Protein AF-A0A961IAV8-F1 (afdb_monomer_lite)

Structure (mmCIF, N/CA/C/O backbone):
data_AF-A0A961IAV8-F1
#
_entry.id   AF-A0A961IAV8-F1
#
loop_
_atom_site.group_PDB
_atom_site.id
_atom_site.type_symbol
_atom_site.label_atom_id
_atom_site.label_alt_id
_atom_site.label_comp_id
_atom_site.label_asym_id
_atom_site.label_entity_id
_atom_site.label_seq_id
_atom_site.pdbx_PDB_ins_code
_atom_site.Cartn_x
_atom_site.Cartn_y
_atom_site.Cartn_z
_atom_site.occupancy
_atom_site.B_iso_or_equiv
_atom_site.auth_seq_id
_atom_site.auth_comp_id
_atom_site.auth_asym_id
_atom_site.auth_atom_id
_atom_site.pdbx_PDB_model_num
ATOM 1 N N . MET A 1 1 ? 37.369 53.882 -74.284 1.00 45.88 1 MET A N 1
ATOM 2 C CA . MET A 1 1 ? 36.185 52.997 -74.228 1.00 45.88 1 MET A CA 1
ATOM 3 C C . MET A 1 1 ? 36.611 51.716 -73.544 1.00 45.88 1 MET A C 1
ATOM 5 O O . MET A 1 1 ? 37.559 51.143 -74.043 1.00 45.88 1 MET A O 1
ATOM 9 N N . TYR A 1 2 ? 36.019 51.365 -72.400 1.00 40.25 2 TYR A N 1
ATOM 10 C CA . TYR A 1 2 ? 35.848 50.007 -71.843 1.00 40.25 2 TYR A CA 1
ATOM 11 C C . TYR A 1 2 ? 35.537 50.134 -70.345 1.00 40.25 2 TYR A C 1
ATOM 13 O O . TYR A 1 2 ? 36.390 49.948 -69.488 1.00 40.25 2 TYR A O 1
ATOM 21 N N . TYR A 1 3 ? 34.294 50.499 -70.043 1.00 42.00 3 TYR A N 1
ATOM 22 C CA . TYR A 1 3 ? 33.661 50.192 -68.763 1.00 42.00 3 TYR A CA 1
ATOM 23 C C . TYR A 1 3 ? 32.207 49.869 -69.066 1.00 42.00 3 TYR A C 1
ATOM 25 O O . TYR A 1 3 ? 31.336 50.726 -68.993 1.00 42.00 3 TYR A O 1
ATOM 33 N N . GLU A 1 4 ? 31.955 48.626 -69.454 1.00 46.88 4 GLU A N 1
ATOM 34 C CA . GLU A 1 4 ? 30.610 48.077 -69.449 1.00 46.88 4 GLU A CA 1
ATOM 35 C C . GLU A 1 4 ? 30.673 46.578 -69.161 1.00 46.88 4 GLU A C 1
ATOM 37 O O . GLU A 1 4 ? 31.581 45.882 -69.606 1.00 46.88 4 GLU A O 1
ATOM 42 N N . ASN A 1 5 ? 29.674 46.120 -68.406 1.00 44.88 5 ASN A N 1
ATOM 43 C CA . ASN A 1 5 ? 29.337 44.731 -68.088 1.00 44.88 5 ASN A CA 1
ATOM 44 C C . ASN A 1 5 ? 30.058 44.042 -66.916 1.00 44.88 5 ASN A C 1
ATOM 46 O O . ASN A 1 5 ? 30.792 43.076 -67.078 1.00 44.88 5 ASN A O 1
ATOM 50 N N . SER A 1 6 ? 29.666 44.408 -65.688 1.00 45.28 6 SER A N 1
ATOM 51 C CA . SER A 1 6 ? 29.627 43.444 -64.565 1.00 45.28 6 SER A CA 1
ATOM 52 C C . SER A 1 6 ? 28.334 43.497 -63.730 1.00 45.28 6 SER A C 1
ATOM 54 O O . SER A 1 6 ? 28.274 43.013 -62.600 1.00 45.28 6 SER A O 1
ATOM 56 N N . LYS A 1 7 ? 27.240 44.043 -64.285 1.00 47.72 7 LYS A N 1
ATOM 57 C CA . LYS A 1 7 ? 25.926 44.115 -63.607 1.00 47.72 7 LYS A CA 1
ATOM 58 C C . LYS A 1 7 ? 25.002 42.913 -63.857 1.00 47.72 7 LYS A C 1
ATOM 60 O O . LYS A 1 7 ? 23.818 42.987 -63.545 1.00 47.72 7 LYS A O 1
ATOM 65 N N . ALA A 1 8 ? 25.523 41.787 -64.337 1.00 49.59 8 ALA A N 1
ATOM 66 C CA . ALA A 1 8 ? 24.728 40.596 -64.631 1.00 49.59 8 ALA A CA 1
ATOM 67 C C . ALA A 1 8 ? 25.277 39.342 -63.930 1.00 49.59 8 ALA A C 1
ATOM 69 O O . ALA A 1 8 ? 25.734 38.428 -64.595 1.00 49.59 8 ALA A O 1
ATOM 70 N N . ASN A 1 9 ? 25.255 39.302 -62.587 1.00 49.31 9 ASN A N 1
ATOM 71 C CA . ASN A 1 9 ? 25.092 38.022 -61.860 1.00 49.31 9 ASN A CA 1
ATOM 72 C C . ASN A 1 9 ? 24.826 38.115 -60.341 1.00 49.31 9 ASN A C 1
ATOM 74 O O . ASN A 1 9 ? 24.695 37.095 -59.673 1.00 49.31 9 ASN A O 1
ATOM 78 N N . LYS A 1 10 ? 24.696 39.312 -59.749 1.00 50.34 10 LYS A N 1
ATOM 79 C CA . LYS A 1 10 ? 24.460 39.436 -58.292 1.00 50.34 10 LYS A CA 1
ATOM 80 C C . LYS A 1 10 ? 23.065 38.985 -57.826 1.00 50.34 10 LYS A C 1
ATOM 82 O O . LYS A 1 10 ? 22.889 38.665 -56.657 1.00 50.34 10 LYS A O 1
ATOM 87 N N . LYS A 1 11 ? 22.065 38.939 -58.719 1.00 50.12 11 LYS A N 1
ATOM 88 C CA . LYS A 1 11 ? 20.703 38.477 -58.374 1.00 50.12 11 LYS A CA 1
ATOM 89 C C . LYS A 1 11 ? 20.587 36.949 -58.299 1.00 50.12 11 LYS A C 1
ATOM 91 O O . LYS A 1 11 ? 19.739 36.457 -57.561 1.00 50.12 11 LYS A O 1
ATOM 96 N N . GLY A 1 12 ? 21.431 36.214 -59.031 1.00 52.44 12 GLY A N 1
ATOM 97 C CA . GLY A 1 12 ? 21.502 34.753 -58.955 1.00 52.44 12 GLY A CA 1
ATOM 98 C C . GLY A 1 12 ? 22.144 34.290 -57.649 1.00 52.44 12 GLY A C 1
ATOM 99 O O . GLY A 1 12 ? 21.569 33.462 -56.950 1.00 52.44 12 GLY A O 1
ATOM 100 N N . SER A 1 13 ? 23.275 34.894 -57.261 1.00 57.78 13 SER A N 1
ATOM 101 C CA . SER A 1 13 ? 23.992 34.514 -56.035 1.00 57.78 13 SER A CA 1
ATOM 102 C C . SER A 1 13 ? 23.210 34.817 -54.755 1.00 57.78 13 SER A C 1
ATOM 104 O O . SER A 1 13 ? 23.223 34.006 -53.835 1.00 57.78 13 SER A O 1
ATOM 106 N N . LEU A 1 14 ? 22.471 35.933 -54.704 1.00 63.59 14 LEU A N 1
ATOM 107 C CA . LEU A 1 14 ? 21.666 36.288 -53.531 1.00 63.59 14 LEU A CA 1
ATOM 108 C C . LEU A 1 14 ? 20.499 35.312 -53.313 1.00 63.59 14 LEU A C 1
ATOM 110 O O . LEU A 1 14 ? 20.201 34.959 -52.179 1.00 63.59 14 LEU A O 1
ATOM 114 N N . ARG A 1 15 ? 19.862 34.833 -54.391 1.00 69.56 15 ARG A N 1
ATOM 115 C CA . ARG A 1 15 ? 18.773 33.845 -54.299 1.00 69.56 15 ARG A CA 1
ATOM 116 C C . ARG A 1 15 ? 19.272 32.494 -53.799 1.00 69.56 15 ARG A C 1
ATOM 118 O O . ARG A 1 15 ? 18.626 31.909 -52.941 1.00 69.56 15 ARG A O 1
ATOM 125 N N . TRP A 1 16 ? 20.429 32.038 -54.278 1.00 70.56 16 TRP A N 1
ATOM 126 C CA . TRP A 1 16 ? 21.050 30.800 -53.801 1.00 70.56 16 TRP A CA 1
ATOM 127 C C . TRP A 1 16 ? 21.534 30.902 -52.352 1.00 70.56 16 TRP A C 1
ATOM 129 O O . TRP A 1 16 ? 21.361 29.953 -51.597 1.00 70.56 16 TRP A O 1
ATOM 139 N N . LEU A 1 17 ? 22.054 32.061 -51.936 1.00 68.81 17 LEU A N 1
ATOM 140 C CA . LEU A 1 17 ? 22.417 32.321 -50.538 1.00 68.81 17 LEU A CA 1
ATOM 141 C C . LEU A 1 17 ? 21.196 32.331 -49.612 1.00 68.81 17 LEU A C 1
ATOM 143 O O . LEU A 1 17 ? 21.250 31.737 -48.541 1.00 68.81 17 LEU A O 1
ATOM 147 N N . ILE A 1 18 ? 20.083 32.946 -50.027 1.00 73.06 18 ILE A N 1
ATOM 148 C CA . ILE A 1 18 ? 18.828 32.927 -49.259 1.00 73.06 18 ILE A CA 1
ATOM 149 C C . ILE A 1 18 ? 18.259 31.505 -49.192 1.00 73.06 18 ILE A C 1
ATOM 151 O O . ILE A 1 18 ? 17.826 31.079 -48.127 1.00 73.06 18 ILE A O 1
ATOM 155 N N . LEU A 1 19 ? 18.297 30.747 -50.292 1.00 75.38 19 LEU A N 1
ATOM 156 C CA . LEU A 1 19 ? 17.832 29.358 -50.312 1.00 75.38 19 LEU A CA 1
ATOM 157 C C . LEU A 1 19 ? 18.687 28.463 -49.401 1.00 75.38 19 LEU A C 1
ATOM 159 O O . LEU A 1 19 ? 18.144 27.671 -48.642 1.00 75.38 19 LEU A O 1
ATOM 163 N N . ALA A 1 20 ? 20.012 28.625 -49.431 1.00 70.31 20 ALA A N 1
ATOM 164 C CA . ALA A 1 20 ? 20.931 27.907 -48.552 1.00 70.31 20 ALA A CA 1
ATOM 165 C C . ALA A 1 20 ? 20.738 28.296 -47.079 1.00 70.31 20 ALA A C 1
ATOM 167 O O . ALA A 1 20 ? 20.731 27.423 -46.219 1.00 70.31 20 ALA A O 1
ATOM 168 N N . ALA A 1 21 ? 20.517 29.580 -46.782 1.00 71.25 21 ALA A N 1
ATOM 169 C CA . ALA A 1 21 ? 20.214 30.043 -45.430 1.00 71.25 21 ALA A CA 1
ATOM 170 C C . ALA A 1 21 ? 18.863 29.510 -44.928 1.00 71.25 21 ALA A C 1
ATOM 172 O O . ALA A 1 21 ? 18.767 29.114 -43.774 1.00 71.25 21 ALA A O 1
ATOM 173 N N . LEU A 1 22 ? 17.841 29.436 -45.786 1.00 73.38 22 LEU A N 1
ATOM 174 C CA . LEU A 1 22 ? 16.548 28.831 -45.454 1.00 73.38 22 LEU A CA 1
ATOM 175 C C . LEU A 1 22 ? 16.644 27.314 -45.280 1.00 73.38 22 LEU A C 1
ATOM 177 O O . LEU A 1 22 ? 15.974 26.772 -44.411 1.00 73.38 22 LEU A O 1
ATOM 181 N N . LEU A 1 23 ? 17.490 26.631 -46.055 1.00 66.88 23 LEU A N 1
ATOM 182 C CA . LEU A 1 23 ? 17.749 25.201 -45.883 1.00 66.88 23 LEU A CA 1
ATOM 183 C C . LEU A 1 23 ? 18.549 24.919 -44.610 1.00 66.88 23 LEU A C 1
ATOM 185 O O . LEU A 1 23 ? 18.229 23.969 -43.913 1.00 66.88 23 LEU A O 1
ATOM 189 N N . LEU A 1 24 ? 19.533 25.751 -44.263 1.00 66.44 24 LEU A N 1
ATOM 190 C CA . LEU A 1 24 ? 20.288 25.633 -43.012 1.00 66.44 24 LEU A CA 1
ATOM 191 C C . LEU A 1 24 ? 19.447 26.018 -41.795 1.00 66.44 24 LEU A C 1
ATOM 193 O O . LEU A 1 24 ? 19.533 25.354 -40.771 1.00 66.44 24 LEU A O 1
ATOM 197 N N . ALA A 1 25 ? 18.598 27.040 -41.904 1.00 65.94 25 ALA A N 1
ATOM 198 C CA . ALA A 1 25 ? 17.630 27.375 -40.868 1.00 65.94 25 ALA A CA 1
ATOM 199 C C . ALA A 1 25 ? 16.571 26.274 -40.741 1.00 65.94 25 ALA A C 1
ATOM 201 O O . ALA A 1 25 ? 16.256 25.870 -39.634 1.00 65.94 25 ALA A O 1
ATOM 202 N N . GLY A 1 26 ? 16.075 25.727 -41.853 1.00 60.34 26 GLY A N 1
ATOM 203 C CA . GLY A 1 26 ? 15.135 24.607 -41.868 1.00 60.34 26 GLY A CA 1
ATOM 204 C C . GLY A 1 26 ? 15.739 23.324 -41.301 1.00 60.34 26 GLY A C 1
ATOM 205 O O . GLY A 1 26 ? 15.090 22.656 -40.507 1.00 60.34 26 GLY A O 1
ATOM 206 N N . ALA A 1 27 ? 16.993 23.014 -41.631 1.00 59.75 27 ALA A N 1
ATOM 207 C CA . ALA A 1 27 ? 17.740 21.889 -41.073 1.00 59.75 27 ALA A CA 1
ATOM 208 C C . ALA A 1 27 ? 18.145 22.124 -39.612 1.00 59.75 27 ALA A C 1
ATOM 210 O O . ALA A 1 27 ? 18.174 21.178 -38.840 1.00 59.75 27 ALA A O 1
ATOM 211 N N . GLY A 1 28 ? 18.413 23.368 -39.209 1.00 56.88 28 GLY A N 1
ATOM 212 C CA . GLY A 1 28 ? 18.679 23.744 -37.821 1.00 56.88 28 GLY A CA 1
ATOM 213 C C . GLY A 1 28 ? 17.421 23.685 -36.957 1.00 56.88 28 GLY A C 1
ATOM 214 O O . GLY A 1 28 ? 17.471 23.172 -35.849 1.00 56.88 28 GLY A O 1
ATOM 215 N N . VAL A 1 29 ? 16.276 24.123 -37.484 1.00 57.69 29 VAL A N 1
ATOM 216 C CA . VAL A 1 29 ? 14.955 23.986 -36.856 1.00 57.69 29 VAL A CA 1
ATOM 217 C C . VAL A 1 29 ? 14.578 22.509 -36.784 1.00 57.69 29 VAL A C 1
ATOM 219 O O . VAL A 1 29 ? 14.283 22.012 -35.705 1.00 57.69 29 VAL A O 1
ATOM 222 N N . ALA A 1 30 ? 14.667 21.767 -37.887 1.00 54.59 30 ALA A N 1
ATOM 223 C CA . ALA A 1 30 ? 14.399 20.334 -37.885 1.00 54.59 30 ALA A CA 1
ATOM 224 C C . ALA A 1 30 ? 15.375 19.569 -36.975 1.00 54.59 30 ALA A C 1
ATOM 226 O O . ALA A 1 30 ? 14.956 18.685 -36.244 1.00 54.59 30 ALA A O 1
ATOM 227 N N . GLY A 1 31 ? 16.653 19.937 -36.944 1.00 53.03 31 GLY A N 1
ATOM 228 C CA . GLY A 1 31 ? 17.646 19.370 -36.033 1.00 53.03 31 GLY A CA 1
ATOM 229 C C . GLY A 1 31 ? 17.405 19.750 -34.571 1.00 53.03 31 GLY A C 1
ATOM 230 O O . GLY A 1 31 ? 17.640 18.939 -33.690 1.00 53.03 31 GLY A O 1
ATOM 231 N N . TYR A 1 32 ? 16.877 20.936 -34.284 1.00 61.44 32 TYR A N 1
ATOM 232 C CA . TYR A 1 32 ? 16.522 21.338 -32.923 1.00 61.44 32 TYR A CA 1
ATOM 233 C C . TYR A 1 32 ? 15.262 20.615 -32.422 1.00 61.44 32 TYR A C 1
ATOM 235 O O . TYR A 1 32 ? 15.223 20.166 -31.282 1.00 61.44 32 TYR A O 1
ATOM 243 N N . PHE A 1 33 ? 14.251 20.453 -33.283 1.00 56.34 33 PHE A N 1
ATOM 244 C CA . PHE A 1 33 ? 12.984 19.810 -32.919 1.00 56.34 33 PHE A CA 1
ATOM 245 C C . PHE A 1 33 ? 13.015 18.276 -33.004 1.00 56.34 33 PHE A C 1
ATOM 247 O O . PHE A 1 33 ? 12.369 17.629 -32.186 1.00 56.34 33 PHE A O 1
ATOM 254 N N . TYR A 1 34 ? 13.748 17.704 -33.965 1.00 59.41 34 TYR A N 1
ATOM 255 C CA . TYR A 1 34 ? 13.803 16.261 -34.241 1.00 59.41 34 TYR A CA 1
ATOM 256 C C . TYR A 1 34 ? 15.192 15.646 -34.041 1.00 59.41 34 TYR A C 1
ATOM 258 O O . TYR A 1 34 ? 15.316 14.427 -34.058 1.00 59.41 34 TYR A O 1
ATOM 266 N N . GLY A 1 35 ? 16.250 16.441 -33.871 1.00 59.97 35 GLY A N 1
ATOM 267 C CA . GLY A 1 35 ? 17.603 15.923 -33.642 1.00 59.97 35 GLY A CA 1
ATOM 268 C C . GLY A 1 35 ? 17.749 15.150 -32.332 1.00 59.97 35 GLY A C 1
ATOM 269 O O . GLY A 1 35 ? 18.362 14.088 -32.379 1.00 59.97 35 GLY A O 1
ATOM 270 N N . PRO A 1 36 ? 17.162 15.588 -31.199 1.00 61.88 36 PRO A N 1
ATOM 271 C CA . PRO A 1 36 ? 17.111 14.766 -29.990 1.00 61.88 36 PRO A CA 1
ATOM 272 C C . PRO A 1 36 ? 16.362 13.449 -30.230 1.00 61.88 36 PRO A C 1
ATOM 274 O O . PRO A 1 36 ? 16.860 12.386 -29.873 1.00 61.88 36 PRO A O 1
ATOM 277 N N . ASP A 1 37 ? 15.220 13.504 -30.921 1.00 59.25 37 ASP A N 1
ATOM 278 C CA . ASP A 1 37 ? 14.397 12.325 -31.206 1.00 59.25 37 ASP A CA 1
ATOM 279 C C . ASP A 1 37 ? 15.137 11.319 -32.119 1.00 59.25 37 ASP A C 1
ATOM 281 O O . ASP A 1 37 ? 15.111 10.115 -31.871 1.00 59.25 37 ASP A O 1
ATOM 285 N N . LEU A 1 38 ? 15.863 11.804 -33.135 1.00 58.38 38 LEU A N 1
ATOM 286 C CA . LEU A 1 38 ? 16.730 10.993 -33.998 1.00 58.38 38 LEU A CA 1
ATOM 287 C C . LEU A 1 38 ? 17.963 10.470 -33.250 1.00 58.38 38 LEU A C 1
ATOM 289 O O . LEU A 1 38 ? 18.361 9.331 -33.461 1.00 58.38 38 LEU A O 1
ATOM 293 N N . TYR A 1 39 ? 18.569 11.271 -32.373 1.00 63.34 39 TYR A N 1
ATOM 294 C CA . TYR A 1 39 ? 19.702 10.836 -31.558 1.00 63.34 39 TYR A CA 1
ATOM 295 C C . TYR A 1 39 ? 19.312 9.627 -30.707 1.00 63.34 39 TYR A C 1
ATOM 297 O O . TYR A 1 39 ? 19.938 8.579 -30.832 1.00 63.34 39 TYR A O 1
ATOM 305 N N . TYR A 1 40 ? 18.222 9.731 -29.942 1.00 63.72 40 TYR A N 1
ATOM 306 C CA . TYR A 1 40 ? 17.761 8.651 -29.071 1.00 63.72 40 TYR A CA 1
ATOM 307 C C . TYR A 1 40 ? 17.256 7.419 -29.826 1.00 63.72 40 TYR A C 1
ATOM 309 O O . TYR A 1 40 ? 17.383 6.307 -29.314 1.00 63.72 40 TYR A O 1
ATOM 317 N N . ALA A 1 41 ? 16.722 7.603 -31.037 1.00 59.84 41 ALA A N 1
ATOM 318 C CA . ALA A 1 41 ? 16.313 6.517 -31.923 1.00 59.84 41 ALA A CA 1
ATOM 319 C C . ALA A 1 41 ? 17.483 5.646 -32.410 1.00 59.84 41 ALA A C 1
ATOM 321 O O . ALA A 1 41 ? 17.289 4.460 -32.665 1.00 59.84 41 ALA A O 1
ATOM 322 N N . TYR A 1 42 ? 18.678 6.226 -32.566 1.00 60.09 42 TYR A N 1
ATOM 323 C CA . TYR A 1 42 ? 19.832 5.552 -33.172 1.00 60.09 42 TYR A CA 1
ATOM 324 C C . TYR A 1 42 ? 21.005 5.325 -32.210 1.00 60.09 42 TYR A C 1
ATOM 326 O O . TYR A 1 42 ? 21.950 4.615 -32.563 1.00 60.09 42 TYR A O 1
ATOM 334 N N . SER A 1 43 ? 20.976 5.890 -31.001 1.00 61.81 43 SER A N 1
ATOM 335 C CA . SER A 1 43 ? 21.979 5.621 -29.975 1.00 61.81 43 SER A CA 1
ATOM 336 C C . SER A 1 43 ? 21.641 4.339 -29.206 1.00 61.81 43 SER A C 1
ATOM 338 O O . SER A 1 43 ? 20.672 4.283 -28.454 1.00 61.81 43 SER A O 1
ATOM 340 N N . GLY A 1 44 ? 22.459 3.295 -29.375 1.00 62.59 44 GLY A N 1
ATOM 341 C CA . GLY A 1 44 ? 22.280 1.996 -28.706 1.00 62.59 44 GLY A CA 1
ATOM 342 C C . GLY A 1 44 ? 22.446 2.013 -27.178 1.00 62.59 44 GLY A C 1
ATOM 343 O O . GLY A 1 44 ? 22.338 0.969 -26.547 1.00 62.59 44 GLY A O 1
ATOM 344 N N . ASP A 1 45 ? 22.712 3.175 -26.578 1.00 76.69 45 ASP A N 1
ATOM 345 C CA . ASP A 1 45 ? 22.862 3.380 -25.136 1.00 76.69 45 ASP A CA 1
ATOM 346 C C . ASP A 1 45 ? 21.686 4.144 -24.496 1.00 76.69 45 ASP A C 1
ATOM 348 O O . ASP A 1 45 ? 21.709 4.405 -23.291 1.00 76.69 45 ASP A O 1
ATOM 352 N N . THR A 1 46 ? 20.632 4.477 -25.255 1.00 78.94 46 THR A N 1
ATOM 353 C CA . THR A 1 46 ? 19.473 5.216 -24.725 1.00 78.94 46 THR A CA 1
ATOM 354 C C . THR A 1 46 ? 18.770 4.464 -23.598 1.00 78.94 46 THR A C 1
ATOM 356 O O . THR A 1 46 ? 18.444 5.066 -22.577 1.00 78.94 46 THR A O 1
ATOM 359 N N . LEU A 1 47 ? 18.539 3.157 -23.756 1.00 80.94 47 LEU A N 1
ATOM 360 C CA . LEU A 1 47 ? 17.828 2.352 -22.760 1.00 80.94 47 LEU A CA 1
ATOM 361 C C . LEU A 1 47 ? 18.599 2.267 -21.422 1.00 80.94 47 LEU A C 1
ATOM 363 O O . LEU A 1 47 ? 18.015 2.640 -20.403 1.00 80.94 47 LEU A O 1
ATOM 367 N N . PRO A 1 48 ? 19.905 1.922 -21.396 1.00 83.69 48 PRO A N 1
ATOM 368 C CA . PRO A 1 48 ? 20.720 2.008 -20.179 1.00 83.69 48 PRO A CA 1
ATOM 369 C C . PRO A 1 48 ? 20.721 3.394 -19.519 1.00 83.69 48 PRO A C 1
ATOM 371 O O . PRO A 1 48 ? 20.640 3.505 -18.298 1.00 83.69 48 PRO A O 1
ATOM 374 N N . ARG A 1 49 ? 20.760 4.479 -20.307 1.00 82.50 49 ARG A N 1
ATOM 375 C CA . ARG A 1 49 ? 20.679 5.846 -19.760 1.00 82.50 49 ARG A CA 1
ATOM 376 C C . ARG A 1 49 ? 19.329 6.132 -19.106 1.00 82.50 49 ARG A C 1
ATOM 378 O O . ARG A 1 49 ? 19.286 6.809 -18.084 1.00 82.50 49 ARG A O 1
ATOM 385 N N . MET A 1 50 ? 18.236 5.635 -19.683 1.00 85.62 50 MET A N 1
ATOM 386 C CA . MET A 1 50 ? 16.900 5.785 -19.100 1.00 85.62 50 MET A CA 1
ATOM 387 C C . MET A 1 50 ? 16.752 4.978 -17.811 1.00 85.62 50 MET A C 1
ATOM 389 O O . MET A 1 50 ? 16.140 5.479 -16.873 1.00 85.62 50 MET A O 1
ATOM 393 N N . GLN A 1 51 ? 17.343 3.781 -17.739 1.00 84.94 51 GLN A N 1
ATOM 394 C CA . GLN A 1 51 ? 17.414 2.997 -16.500 1.00 84.94 51 GLN A CA 1
ATOM 395 C C . GLN A 1 51 ? 18.153 3.779 -15.410 1.00 84.94 51 GLN A C 1
ATOM 397 O O . GLN A 1 51 ? 17.599 3.998 -14.337 1.00 84.94 51 GLN A O 1
ATOM 402 N N . HIS A 1 52 ? 19.334 4.313 -15.726 1.00 83.38 52 HIS A N 1
ATOM 403 C CA . HIS A 1 52 ? 20.113 5.105 -14.778 1.00 83.38 52 HIS A CA 1
ATOM 404 C C . HIS A 1 52 ? 19.371 6.366 -14.303 1.00 83.38 52 HIS A C 1
ATOM 406 O O . HIS A 1 52 ? 19.255 6.608 -13.104 1.00 83.38 52 HIS A O 1
ATOM 412 N N . ARG A 1 53 ? 18.771 7.136 -15.224 1.00 84.62 53 ARG A N 1
ATOM 413 C CA . ARG A 1 53 ? 17.983 8.334 -14.870 1.00 84.62 53 ARG A CA 1
ATOM 414 C C . ARG A 1 53 ? 16.745 7.974 -14.036 1.00 84.62 53 ARG A C 1
ATOM 416 O O . ARG A 1 53 ? 16.351 8.748 -13.168 1.00 84.62 53 ARG A O 1
ATOM 423 N N . ALA A 1 54 ? 16.136 6.808 -14.270 1.00 84.00 54 ALA A N 1
ATOM 424 C CA . ALA A 1 54 ? 15.018 6.318 -13.465 1.00 84.00 54 ALA A CA 1
ATOM 425 C C . ALA A 1 54 ? 15.447 5.939 -12.039 1.00 84.00 54 ALA A C 1
ATOM 427 O O . ALA A 1 54 ? 14.684 6.176 -11.105 1.00 84.00 54 ALA A O 1
ATOM 428 N N . GLU A 1 55 ? 16.642 5.381 -11.849 1.00 80.81 55 GLU A N 1
ATOM 429 C CA . GLU A 1 55 ? 17.202 5.100 -10.521 1.00 80.81 55 GLU A CA 1
ATOM 430 C C . GLU A 1 55 ? 17.511 6.397 -9.759 1.00 80.81 55 GLU A C 1
ATOM 432 O O . GLU A 1 55 ? 17.102 6.548 -8.608 1.00 80.81 55 GLU A O 1
ATOM 437 N N . GLU A 1 56 ? 18.144 7.373 -10.419 1.00 83.81 56 GLU A N 1
ATOM 438 C CA . GLU A 1 56 ? 18.425 8.693 -9.835 1.00 83.81 56 GLU A CA 1
ATOM 439 C C . GLU A 1 56 ? 17.144 9.435 -9.434 1.00 83.81 56 GLU A C 1
ATOM 441 O O . GLU A 1 56 ? 17.091 10.075 -8.380 1.00 83.81 56 GLU A O 1
ATOM 446 N N . PHE A 1 57 ? 16.089 9.325 -10.250 1.00 85.88 57 PHE A N 1
ATOM 447 C CA . PHE A 1 57 ? 14.796 9.946 -9.976 1.00 85.88 57 PHE A CA 1
ATOM 448 C C . PHE A 1 57 ? 14.235 9.531 -8.612 1.00 85.88 57 PHE A C 1
ATOM 450 O O . PHE A 1 57 ? 13.705 10.365 -7.874 1.00 85.88 57 PHE A O 1
ATOM 457 N N . ALA A 1 58 ? 14.376 8.257 -8.245 1.00 78.88 58 ALA A N 1
ATOM 458 C CA . ALA A 1 58 ? 13.817 7.743 -7.004 1.00 78.88 58 ALA A CA 1
ATOM 459 C C . ALA A 1 58 ? 14.402 8.434 -5.761 1.00 78.88 58 ALA A C 1
ATOM 461 O O . ALA A 1 58 ? 13.667 8.720 -4.817 1.00 78.88 58 ALA A O 1
ATOM 462 N N . GLY A 1 59 ? 15.692 8.788 -5.795 1.00 80.44 59 GLY A N 1
ATOM 463 C CA . GLY A 1 59 ? 16.374 9.510 -4.715 1.00 80.44 59 GLY A CA 1
ATOM 464 C C . GLY A 1 59 ? 15.945 10.974 -4.551 1.00 80.44 59 GLY A C 1
ATOM 465 O O . GLY A 1 59 ? 16.323 11.611 -3.566 1.00 80.44 59 GLY A O 1
ATOM 466 N N . ARG A 1 60 ? 15.163 11.514 -5.495 1.00 85.75 60 ARG A N 1
ATOM 467 C CA . ARG A 1 60 ? 14.678 12.906 -5.503 1.00 85.75 60 ARG A CA 1
ATOM 468 C C . ARG A 1 60 ? 13.243 13.036 -4.980 1.00 85.75 60 ARG A C 1
ATOM 470 O O . ARG A 1 60 ? 12.846 14.116 -4.532 1.00 85.75 60 ARG A O 1
ATOM 477 N N . ILE A 1 61 ? 12.472 11.942 -4.974 1.00 82.75 61 ILE A N 1
ATOM 478 C CA . ILE A 1 61 ? 11.093 11.915 -4.462 1.00 82.75 61 ILE A CA 1
ATOM 479 C C . ILE A 1 61 ? 11.082 12.322 -2.982 1.00 82.75 61 ILE A C 1
ATOM 481 O O . ILE A 1 61 ? 11.766 11.735 -2.147 1.00 82.75 61 ILE A O 1
ATOM 485 N N . GLY A 1 62 ? 10.296 13.349 -2.651 1.00 76.62 62 GLY A N 1
ATOM 486 C CA . GLY A 1 62 ? 10.193 13.894 -1.292 1.00 76.62 62 GLY A CA 1
ATOM 487 C C . GLY A 1 62 ? 11.315 14.859 -0.888 1.00 76.62 62 GLY A C 1
ATOM 488 O O . GLY A 1 62 ? 11.217 15.458 0.181 1.00 76.62 62 GLY A O 1
ATOM 489 N N . ARG A 1 63 ? 12.348 15.043 -1.726 1.00 83.25 63 ARG A N 1
ATOM 490 C CA . ARG A 1 63 ? 13.422 16.036 -1.529 1.00 83.25 63 ARG A CA 1
ATOM 491 C C . ARG A 1 63 ? 13.242 17.268 -2.418 1.00 83.25 63 ARG A C 1
ATOM 493 O O . ARG A 1 63 ? 13.575 18.373 -2.000 1.00 83.25 63 ARG A O 1
ATOM 500 N N . GLU A 1 64 ? 12.695 17.081 -3.615 1.00 85.56 64 GLU A N 1
ATOM 501 C CA . GLU A 1 64 ? 12.472 18.147 -4.596 1.00 85.56 64 GLU A CA 1
ATOM 502 C C . GLU A 1 64 ? 11.000 18.548 -4.730 1.00 85.56 64 GLU A C 1
ATOM 504 O O . GLU A 1 64 ? 10.091 17.871 -4.236 1.00 85.56 64 GLU A O 1
ATOM 509 N N . ALA A 1 65 ? 10.756 19.678 -5.402 1.00 84.75 65 ALA A N 1
ATOM 510 C CA . ALA A 1 65 ? 9.408 20.179 -5.602 1.00 84.75 65 ALA A CA 1
ATOM 511 C C . ALA A 1 65 ? 8.618 19.249 -6.549 1.00 84.75 65 ALA A C 1
ATOM 513 O O . ALA A 1 65 ? 9.095 18.935 -7.642 1.00 84.75 65 ALA A O 1
ATOM 514 N N . PRO A 1 66 ? 7.374 18.853 -6.202 1.00 85.31 66 PRO A N 1
ATOM 515 C CA . PRO A 1 66 ? 6.593 17.906 -7.002 1.00 85.31 66 PRO A CA 1
ATOM 516 C C . PRO A 1 66 ? 6.441 18.283 -8.481 1.00 85.31 66 PRO A C 1
ATOM 518 O O . PRO A 1 66 ? 6.420 17.410 -9.341 1.00 85.31 66 PRO A O 1
ATOM 521 N N . HIS A 1 67 ? 6.344 19.576 -8.797 1.00 84.88 67 HIS A N 1
ATOM 522 C CA . HIS A 1 67 ? 6.169 20.032 -10.175 1.00 84.88 67 HIS A CA 1
ATOM 523 C C . HIS A 1 67 ? 7.426 19.837 -11.040 1.00 84.88 67 HIS A C 1
ATOM 525 O O . HIS A 1 67 ? 7.288 19.539 -12.222 1.00 84.88 67 HIS A O 1
ATOM 531 N N . GLU A 1 68 ? 8.630 19.955 -10.473 1.00 86.12 68 GLU A N 1
ATOM 532 C CA . GLU A 1 68 ? 9.897 19.729 -11.190 1.00 86.12 68 GLU A CA 1
ATOM 533 C C . GLU A 1 68 ? 10.051 18.245 -11.537 1.00 86.12 68 GLU A C 1
ATOM 535 O O . GLU A 1 68 ? 10.329 17.887 -12.681 1.00 86.12 68 GLU A O 1
ATOM 540 N N . LEU A 1 69 ? 9.737 17.377 -10.574 1.00 88.38 69 LEU A N 1
ATOM 541 C CA . LEU A 1 69 ? 9.742 15.926 -10.753 1.00 88.38 69 LEU A CA 1
ATOM 542 C C . LEU A 1 69 ? 8.752 15.467 -11.836 1.00 88.38 69 LEU A C 1
ATOM 544 O O . LEU A 1 69 ? 9.056 14.576 -12.627 1.00 88.38 69 LEU A O 1
ATOM 548 N N . LEU A 1 70 ? 7.570 16.084 -11.913 1.00 88.94 70 LEU A N 1
ATOM 549 C CA . LEU A 1 70 ? 6.589 15.761 -12.953 1.00 88.94 70 LEU A CA 1
ATOM 550 C C . LEU A 1 70 ? 7.062 16.165 -14.359 1.00 88.94 70 LEU A C 1
ATOM 552 O O . LEU A 1 70 ? 6.784 15.435 -15.309 1.00 88.94 70 LEU A O 1
ATOM 556 N N . LEU A 1 71 ? 7.795 17.276 -14.501 1.00 86.75 71 LEU A N 1
ATOM 557 C CA . LEU A 1 71 ? 8.370 17.685 -15.790 1.00 86.75 71 LEU A CA 1
ATOM 558 C C . LEU A 1 71 ? 9.424 16.684 -16.279 1.00 86.75 71 LEU A C 1
ATOM 560 O O . LEU A 1 71 ? 9.420 16.315 -17.454 1.00 86.75 71 LEU A O 1
ATOM 564 N N . ASP A 1 72 ? 10.274 16.191 -15.378 1.00 87.19 72 ASP A N 1
ATOM 565 C CA . ASP A 1 72 ? 11.261 15.160 -15.714 1.00 87.19 72 ASP A CA 1
ATOM 566 C C . ASP A 1 72 ? 10.607 13.844 -16.145 1.00 87.19 72 ASP A C 1
ATOM 568 O O . ASP A 1 72 ? 11.049 13.216 -17.111 1.00 87.19 72 ASP A O 1
ATOM 572 N N . ILE A 1 73 ? 9.522 13.440 -15.474 1.00 90.19 73 ILE A N 1
ATOM 573 C CA . ILE A 1 73 ? 8.737 12.264 -15.872 1.00 90.19 73 ILE A CA 1
ATOM 574 C C . ILE A 1 73 ? 8.198 12.435 -17.296 1.00 90.19 73 ILE A C 1
ATOM 576 O O . ILE A 1 73 ? 8.269 11.498 -18.094 1.00 90.19 73 ILE A O 1
ATOM 580 N N . GLU A 1 74 ? 7.659 13.610 -17.634 1.00 89.62 74 GLU A N 1
ATOM 581 C CA . GLU A 1 74 ? 7.143 13.889 -18.978 1.00 89.62 74 GLU A CA 1
ATOM 582 C C . GLU A 1 74 ? 8.248 13.831 -20.044 1.00 89.62 74 GLU A C 1
ATOM 584 O O . GLU A 1 74 ? 8.039 13.250 -21.115 1.00 89.62 74 GLU A O 1
ATOM 589 N N . GLU A 1 75 ? 9.436 14.365 -19.747 1.00 86.94 75 GLU A N 1
ATOM 590 C CA . GLU A 1 75 ? 10.595 14.304 -20.642 1.00 86.94 75 GLU A CA 1
ATOM 591 C C . GLU A 1 75 ? 11.048 12.856 -20.880 1.00 86.94 75 GLU A C 1
ATOM 593 O O . GLU A 1 75 ? 11.173 12.421 -22.027 1.00 86.94 75 GLU A O 1
ATOM 598 N N . MET A 1 76 ? 11.227 12.074 -19.812 1.00 89.56 76 MET A N 1
ATOM 599 C CA . MET A 1 76 ? 11.620 10.666 -19.914 1.00 89.56 76 MET A CA 1
ATOM 600 C C . MET A 1 76 ? 10.576 9.836 -20.667 1.00 89.56 76 MET A C 1
ATOM 602 O O . MET A 1 76 ? 10.930 9.006 -21.508 1.00 89.56 76 MET A O 1
ATOM 606 N N . ARG A 1 77 ? 9.282 10.088 -20.426 1.00 90.69 77 ARG A N 1
ATOM 607 C CA . ARG A 1 77 ? 8.182 9.401 -21.117 1.00 90.69 77 ARG A CA 1
ATOM 608 C C . ARG A 1 77 ? 8.240 9.660 -22.623 1.00 90.69 77 ARG A C 1
ATOM 610 O O . ARG A 1 77 ? 8.087 8.718 -23.397 1.00 90.69 77 ARG A O 1
ATOM 617 N N . ARG A 1 78 ? 8.559 10.891 -23.045 1.00 88.31 78 ARG A N 1
ATOM 618 C CA . ARG A 1 78 ? 8.755 11.226 -24.464 1.00 88.31 78 ARG A CA 1
ATOM 619 C C . ARG A 1 78 ? 9.885 10.411 -25.096 1.00 88.31 78 ARG A C 1
ATOM 621 O O . ARG A 1 78 ? 9.710 9.923 -26.211 1.00 88.31 78 ARG A O 1
ATOM 628 N N . VAL A 1 79 ? 11.017 10.245 -24.409 1.00 85.56 79 VAL A N 1
ATOM 629 C CA . VAL A 1 79 ? 12.142 9.455 -24.943 1.00 85.56 79 VAL A CA 1
ATOM 630 C C . VAL A 1 79 ? 11.785 7.971 -25.040 1.00 85.56 79 VAL A C 1
ATOM 632 O O . VAL A 1 79 ? 12.041 7.345 -26.068 1.00 85.56 79 VAL A O 1
ATOM 635 N N . LEU A 1 80 ? 11.124 7.410 -24.024 1.00 87.19 80 LEU A N 1
ATOM 636 C CA . LEU A 1 80 ? 10.666 6.018 -24.062 1.00 87.19 80 LEU A CA 1
ATOM 637 C C . LEU A 1 80 ? 9.606 5.774 -25.146 1.00 87.19 80 LEU A C 1
ATOM 639 O O . LEU A 1 80 ? 9.605 4.717 -25.766 1.00 87.19 80 LEU A O 1
ATOM 643 N N . ASP A 1 81 ? 8.722 6.738 -25.412 1.00 87.88 81 ASP A N 1
ATOM 644 C CA . ASP A 1 81 ? 7.754 6.652 -26.513 1.00 87.88 81 ASP A CA 1
ATOM 645 C C . ASP A 1 81 ? 8.435 6.626 -27.891 1.00 87.88 81 ASP A C 1
ATOM 647 O O . ASP A 1 81 ? 7.891 6.056 -28.837 1.00 87.88 81 ASP A O 1
ATOM 651 N N . ILE A 1 82 ? 9.608 7.250 -28.031 1.00 84.69 82 ILE A N 1
ATOM 652 C CA . ILE A 1 82 ? 10.414 7.181 -29.256 1.00 84.69 82 ILE A CA 1
ATOM 653 C C . ILE A 1 82 ? 11.055 5.799 -29.378 1.00 84.69 82 ILE A C 1
ATOM 655 O O . ILE A 1 82 ? 10.989 5.206 -30.453 1.00 84.69 82 ILE A O 1
ATOM 659 N N . LEU A 1 83 ? 11.616 5.263 -28.289 1.00 83.69 83 LEU A N 1
ATOM 660 C CA . LEU A 1 83 ? 12.175 3.909 -28.278 1.00 83.69 83 LEU A CA 1
ATOM 661 C C . LEU A 1 83 ? 11.123 2.858 -28.640 1.00 83.69 83 LEU A C 1
ATOM 663 O O . LEU A 1 83 ? 11.345 2.092 -29.569 1.00 83.69 83 LEU A O 1
ATOM 667 N N . GLU A 1 84 ? 9.951 2.891 -28.003 1.00 85.12 84 GLU A N 1
ATOM 668 C CA . GLU A 1 84 ? 8.858 1.947 -28.276 1.00 85.12 84 GLU A CA 1
ATOM 669 C C . GLU A 1 84 ? 8.369 2.009 -29.734 1.00 85.12 84 GLU A C 1
ATOM 671 O O . GLU A 1 84 ? 7.939 1.004 -30.292 1.00 85.12 84 GLU A O 1
ATOM 676 N N . LYS A 1 85 ? 8.421 3.183 -30.378 1.00 85.25 85 LYS A N 1
ATOM 677 C CA . LYS A 1 85 ? 8.056 3.319 -31.799 1.00 85.25 85 LYS A CA 1
ATOM 678 C C . LYS A 1 85 ? 9.093 2.712 -32.739 1.00 85.25 85 LYS A C 1
ATOM 680 O O . LYS A 1 85 ? 8.716 2.270 -33.822 1.00 85.25 85 LYS A O 1
ATOM 685 N N . ASN A 1 86 ? 10.369 2.755 -32.364 1.00 79.12 86 ASN A N 1
ATOM 686 C CA . ASN A 1 86 ? 11.474 2.315 -33.214 1.00 79.12 86 ASN A CA 1
ATOM 687 C C . ASN A 1 86 ? 11.800 0.832 -33.025 1.00 79.12 86 ASN A C 1
ATOM 689 O O . ASN A 1 86 ? 12.096 0.160 -34.010 1.00 79.12 86 ASN A O 1
ATOM 693 N N . ASP A 1 87 ? 11.714 0.335 -31.793 1.00 77.06 87 ASP A N 1
ATOM 694 C CA . ASP A 1 87 ? 11.885 -1.076 -31.458 1.00 77.06 87 ASP A CA 1
ATOM 695 C C . ASP A 1 87 ? 10.745 -1.542 -30.532 1.00 77.06 87 ASP A C 1
ATOM 697 O O . ASP A 1 87 ? 10.857 -1.489 -29.302 1.00 77.06 87 ASP A O 1
ATOM 701 N N . PRO A 1 88 ? 9.586 -1.903 -31.114 1.00 75.56 88 PRO A N 1
ATOM 702 C CA . PRO A 1 88 ? 8.410 -2.276 -30.345 1.00 75.56 88 PRO A CA 1
ATOM 703 C C . PRO A 1 88 ? 8.596 -3.634 -29.664 1.00 75.56 88 PRO A C 1
ATOM 705 O O . PRO A 1 88 ? 9.239 -4.533 -30.198 1.00 75.56 88 PRO A O 1
ATOM 708 N N . ALA A 1 89 ? 7.911 -3.817 -28.533 1.00 78.44 89 ALA A N 1
ATOM 709 C CA . ALA A 1 89 ? 7.879 -5.071 -27.773 1.00 78.44 89 ALA A CA 1
ATOM 710 C C . ALA A 1 89 ? 9.175 -5.433 -27.023 1.00 78.44 89 ALA A C 1
ATOM 712 O O . ALA A 1 89 ? 9.477 -6.610 -26.842 1.00 78.44 89 ALA A O 1
ATOM 713 N N . GLN A 1 90 ? 9.887 -4.438 -26.494 1.00 88.56 90 GLN A N 1
ATOM 714 C CA . GLN A 1 90 ? 10.904 -4.667 -25.467 1.00 88.56 90 GLN A CA 1
ATOM 715 C C . GLN A 1 90 ? 10.277 -4.648 -24.062 1.00 88.56 90 GLN A C 1
ATOM 717 O O . GLN A 1 90 ? 9.608 -3.681 -23.681 1.00 88.56 90 GLN A O 1
ATOM 722 N N . ALA A 1 91 ? 10.512 -5.702 -23.271 1.00 90.69 91 ALA A N 1
ATOM 723 C CA . ALA A 1 91 ? 9.997 -5.801 -21.903 1.00 90.69 91 ALA A CA 1
ATOM 724 C C . ALA A 1 91 ? 10.501 -4.641 -21.026 1.00 90.69 91 ALA A C 1
ATOM 726 O O . ALA A 1 91 ? 9.703 -4.005 -20.336 1.00 90.69 91 ALA A O 1
ATOM 727 N N . ASP A 1 92 ? 11.787 -4.297 -21.146 1.00 90.50 92 ASP A N 1
ATOM 728 C CA . ASP A 1 92 ? 12.421 -3.200 -20.407 1.00 90.50 92 ASP A CA 1
ATOM 729 C C . ASP A 1 92 ? 11.796 -1.836 -20.712 1.00 90.50 92 ASP A C 1
ATOM 731 O O . ASP A 1 92 ? 11.597 -1.027 -19.806 1.00 90.50 92 ASP A O 1
ATOM 735 N N . VAL A 1 93 ? 11.426 -1.574 -21.970 1.00 92.25 93 VAL A N 1
ATOM 736 C CA . VAL A 1 93 ? 10.767 -0.314 -22.348 1.00 92.25 93 VAL A CA 1
ATOM 737 C C . VAL A 1 93 ? 9.382 -0.226 -21.707 1.00 92.25 93 VAL A C 1
ATOM 739 O O . VAL A 1 93 ? 9.044 0.804 -21.121 1.00 92.25 93 VAL A O 1
ATOM 742 N N . GLN A 1 94 ? 8.593 -1.308 -21.734 1.00 94.50 94 GLN A N 1
ATOM 743 C CA . GLN A 1 94 ? 7.288 -1.338 -21.057 1.00 94.50 94 GLN A CA 1
ATOM 744 C C . GLN A 1 94 ? 7.424 -1.218 -19.535 1.00 94.50 94 GLN A C 1
ATOM 746 O O . GLN A 1 94 ? 6.633 -0.508 -18.906 1.00 94.50 94 GLN A O 1
ATOM 751 N N . TYR A 1 95 ? 8.433 -1.865 -18.951 1.00 95.31 95 TYR A N 1
ATOM 752 C CA . TYR A 1 95 ? 8.741 -1.759 -17.531 1.00 95.31 95 TYR A CA 1
ATOM 753 C C . TYR A 1 95 ? 9.095 -0.319 -17.150 1.00 95.31 95 TYR A C 1
ATOM 755 O O . TYR A 1 95 ? 8.458 0.242 -16.263 1.00 95.31 95 TYR A O 1
ATOM 763 N N . LEU A 1 96 ? 10.020 0.331 -17.859 1.00 93.75 96 LEU A N 1
ATOM 764 C CA . LEU A 1 96 ? 10.395 1.721 -17.587 1.00 93.75 96 LEU A CA 1
ATOM 765 C C . LEU A 1 96 ? 9.223 2.685 -17.778 1.00 93.75 96 LEU A C 1
ATOM 767 O O . LEU A 1 96 ? 9.018 3.574 -16.954 1.00 93.75 96 LEU A O 1
ATOM 771 N N . GLN A 1 97 ? 8.404 2.492 -18.817 1.00 94.62 97 GLN A N 1
ATOM 772 C CA . GLN A 1 97 ? 7.199 3.299 -19.012 1.00 94.62 97 GLN A CA 1
ATOM 773 C C . GLN A 1 97 ? 6.234 3.165 -17.832 1.00 94.62 97 GLN A C 1
ATOM 775 O O . GLN A 1 97 ? 5.703 4.171 -17.365 1.00 94.62 97 GLN A O 1
ATOM 780 N N . GLY A 1 98 ? 6.011 1.950 -17.323 1.00 96.38 98 GLY A N 1
ATOM 781 C CA . GLY A 1 98 ? 5.190 1.771 -16.129 1.00 96.38 98 GLY A CA 1
ATOM 782 C C . GLY A 1 98 ? 5.870 2.304 -14.863 1.00 96.38 98 GLY A C 1
ATOM 783 O O . GLY A 1 98 ? 5.194 2.897 -14.032 1.00 96.38 98 GLY A O 1
ATOM 784 N N . LEU A 1 99 ? 7.194 2.201 -14.733 1.00 95.19 99 LEU A N 1
ATOM 785 C CA . LEU A 1 99 ? 7.931 2.765 -13.602 1.00 95.19 99 LEU A CA 1
ATOM 786 C C . LEU A 1 99 ? 7.769 4.292 -13.530 1.00 95.19 99 LEU A C 1
ATOM 788 O O . LEU A 1 99 ? 7.529 4.829 -12.454 1.00 95.19 99 LEU A O 1
ATOM 792 N N . LEU A 1 100 ? 7.777 4.987 -14.671 1.00 95.00 100 LEU A N 1
ATOM 793 C CA . LEU A 1 100 ? 7.466 6.420 -14.731 1.00 95.00 100 LEU A CA 1
ATOM 794 C C . LEU A 1 100 ? 6.029 6.743 -14.294 1.00 95.00 100 LEU A C 1
ATOM 796 O O . LEU A 1 100 ? 5.790 7.776 -13.671 1.00 95.00 100 LEU A O 1
ATOM 800 N N . VAL A 1 101 ? 5.057 5.879 -14.608 1.00 96.00 101 VAL A N 1
ATOM 801 C CA . VAL A 1 1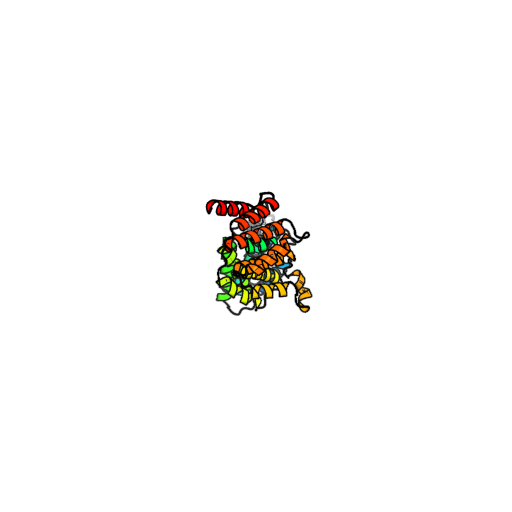01 ? 3.678 6.028 -14.104 1.00 96.00 101 VAL A CA 1
ATOM 802 C C . VAL A 1 101 ? 3.643 5.839 -12.589 1.00 96.00 101 VAL A C 1
ATOM 804 O O . VAL A 1 101 ? 2.988 6.610 -11.892 1.00 96.00 101 VAL A O 1
ATOM 807 N N . PHE A 1 102 ? 4.378 4.858 -12.063 1.00 96.06 102 PHE A N 1
ATOM 808 C CA . PHE A 1 102 ? 4.502 4.661 -10.623 1.00 96.06 102 PHE A CA 1
ATOM 809 C C . PHE A 1 102 ? 5.159 5.859 -9.930 1.00 96.06 102 PHE A C 1
ATOM 811 O O . PHE A 1 102 ? 4.670 6.304 -8.897 1.00 96.06 102 PHE A O 1
ATOM 818 N N . TYR A 1 103 ? 6.211 6.435 -10.504 1.00 93.88 103 TYR A N 1
ATOM 819 C CA . TYR A 1 103 ? 6.828 7.652 -9.981 1.00 93.88 103 TYR A CA 1
ATOM 820 C C . TYR A 1 103 ? 5.876 8.839 -9.975 1.00 93.88 103 TYR A C 1
ATOM 822 O O . TYR A 1 103 ? 5.810 9.563 -8.984 1.00 93.88 103 TYR A O 1
ATOM 830 N N . GLU A 1 104 ? 5.074 9.002 -11.026 1.00 93.44 104 GLU A N 1
ATOM 831 C CA . GLU A 1 104 ? 4.018 10.011 -11.033 1.00 93.44 104 GLU A CA 1
ATOM 832 C C . GLU A 1 104 ? 3.017 9.773 -9.890 1.00 93.44 104 GLU A C 1
ATOM 834 O O . GLU A 1 104 ? 2.634 10.721 -9.200 1.00 93.44 104 GLU A O 1
ATOM 839 N N . MET A 1 105 ? 2.637 8.517 -9.632 1.00 92.94 105 MET A N 1
ATOM 840 C CA . MET A 1 105 ? 1.815 8.169 -8.470 1.00 92.94 105 MET A CA 1
ATOM 841 C C . MET A 1 105 ? 2.526 8.499 -7.152 1.00 92.94 105 MET A C 1
ATOM 843 O O . MET A 1 105 ? 1.911 9.119 -6.297 1.00 92.94 105 MET A O 1
ATOM 847 N N . ALA A 1 106 ? 3.803 8.157 -6.982 1.00 91.38 106 ALA A N 1
ATOM 848 C CA . ALA A 1 106 ? 4.568 8.408 -5.756 1.00 91.38 106 ALA A CA 1
ATOM 849 C C . ALA A 1 106 ? 4.802 9.893 -5.455 1.00 91.38 106 ALA A C 1
ATOM 851 O O . ALA A 1 106 ? 4.858 10.278 -4.290 1.00 91.38 106 ALA A O 1
ATOM 852 N N . VAL A 1 107 ? 4.878 10.738 -6.483 1.00 90.69 107 VAL A N 1
ATOM 853 C CA . VAL A 1 107 ? 4.937 12.198 -6.317 1.00 90.69 107 VAL A CA 1
ATOM 854 C C . VAL A 1 107 ? 3.582 12.764 -5.883 1.00 90.69 107 VAL A C 1
ATOM 856 O O . VAL A 1 107 ? 3.520 13.703 -5.088 1.00 90.69 107 VAL A O 1
ATOM 859 N N . ARG A 1 108 ? 2.481 12.210 -6.402 1.00 89.81 108 ARG A N 1
ATOM 860 C CA . ARG A 1 108 ? 1.125 12.732 -6.169 1.00 89.81 108 ARG A CA 1
ATOM 861 C C . ARG A 1 108 ? 0.463 12.161 -4.924 1.00 89.81 108 ARG A C 1
ATOM 863 O O . ARG A 1 108 ? -0.353 12.845 -4.318 1.00 89.81 108 ARG A O 1
ATOM 870 N N . ILE A 1 109 ? 0.756 10.917 -4.571 1.00 89.62 109 ILE A N 1
ATOM 871 C CA . ILE A 1 109 ? 0.044 10.144 -3.558 1.00 89.62 109 ILE A CA 1
ATOM 872 C C . ILE A 1 109 ? 0.965 9.953 -2.347 1.00 89.62 109 ILE A C 1
ATOM 874 O O . ILE A 1 109 ? 2.051 9.387 -2.481 1.00 89.62 109 ILE A O 1
ATOM 878 N N . PRO A 1 110 ? 0.553 10.386 -1.144 1.00 85.69 110 PRO A N 1
ATOM 879 C CA . PRO A 1 110 ? 1.391 10.287 0.039 1.00 85.69 110 PRO A CA 1
ATOM 880 C C . PRO A 1 110 ? 1.420 8.845 0.564 1.00 85.69 110 PRO A C 1
ATOM 882 O O . PRO A 1 110 ? 0.504 8.405 1.256 1.00 85.69 110 PRO A O 1
ATOM 885 N N . PHE A 1 111 ? 2.508 8.120 0.309 1.00 88.06 111 PHE A N 1
ATOM 886 C CA . PHE A 1 111 ? 2.772 6.799 0.898 1.00 88.06 111 PHE A CA 1
ATOM 887 C C . PHE A 1 111 ? 3.361 6.919 2.318 1.00 88.06 111 PHE A C 1
ATOM 889 O O . PHE A 1 111 ? 4.508 6.563 2.588 1.00 88.06 111 PHE A O 1
ATOM 896 N N . THR A 1 112 ? 2.570 7.493 3.228 1.00 89.06 112 THR A N 1
ATOM 897 C CA . THR A 1 112 ? 2.951 7.787 4.622 1.00 89.06 112 THR A CA 1
ATOM 898 C C . THR A 1 112 ? 2.312 6.816 5.617 1.00 89.06 112 THR A C 1
ATOM 900 O O . THR A 1 112 ? 1.364 6.103 5.281 1.00 89.06 112 THR A O 1
ATOM 903 N N . ASP A 1 113 ? 2.779 6.839 6.865 1.00 90.06 113 ASP A N 1
ATOM 904 C CA . ASP A 1 113 ? 2.191 6.133 8.012 1.00 90.06 113 ASP A CA 1
ATOM 905 C C . ASP A 1 113 ? 0.710 6.468 8.191 1.00 90.06 113 ASP A C 1
ATOM 907 O O . ASP A 1 113 ? -0.124 5.591 8.410 1.00 90.06 113 ASP A O 1
ATOM 911 N N . HIS A 1 114 ? 0.362 7.750 8.049 1.00 89.06 114 HIS A N 1
ATOM 912 C CA . HIS A 1 114 ? -1.019 8.203 8.160 1.00 89.06 114 HIS A CA 1
ATOM 913 C C . HIS A 1 114 ? -1.898 7.598 7.061 1.00 89.06 114 HIS A C 1
ATOM 915 O O . HIS A 1 114 ? -2.993 7.109 7.338 1.00 89.06 114 HIS A O 1
ATOM 921 N N . ALA A 1 115 ? -1.402 7.585 5.824 1.00 91.44 115 ALA A N 1
ATOM 922 C CA . ALA A 1 115 ? -2.104 6.991 4.696 1.00 91.44 115 ALA A CA 1
ATOM 923 C C . ALA A 1 115 ? -2.249 5.466 4.846 1.00 91.44 115 ALA A C 1
ATOM 925 O O . ALA A 1 1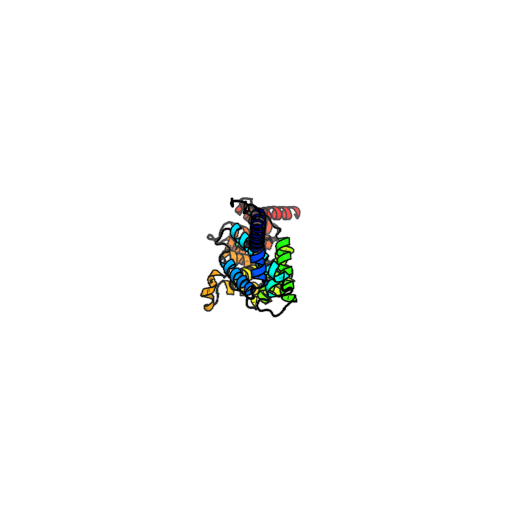15 ? -3.316 4.918 4.573 1.00 91.44 115 ALA A O 1
ATOM 926 N N . LEU A 1 116 ? -1.214 4.785 5.353 1.00 93.38 116 LEU A N 1
ATOM 927 C CA . LEU A 1 116 ? -1.254 3.352 5.658 1.00 93.38 116 LEU A CA 1
ATOM 928 C C . LEU A 1 116 ? -2.305 3.032 6.727 1.00 93.38 116 LEU A C 1
ATOM 930 O O . LEU A 1 116 ? -3.069 2.075 6.603 1.00 93.38 116 LEU A O 1
ATOM 934 N N . MET A 1 117 ? -2.379 3.861 7.765 1.00 92.19 117 MET A N 1
ATOM 935 C CA . MET A 1 117 ? -3.367 3.760 8.836 1.00 92.19 117 MET A CA 1
ATOM 936 C C . MET A 1 117 ? -4.800 3.946 8.331 1.00 92.19 117 MET A C 1
ATOM 938 O O . MET A 1 117 ? -5.683 3.159 8.674 1.00 92.19 117 MET A O 1
ATOM 942 N N . GLN A 1 118 ? -5.035 4.950 7.483 1.00 90.94 118 GLN A N 1
ATOM 943 C CA . GLN A 1 118 ? -6.343 5.164 6.862 1.00 90.94 118 GLN A CA 1
ATOM 944 C C . GLN A 1 118 ? -6.750 3.988 5.968 1.00 90.94 118 GLN A C 1
ATOM 946 O O . GLN A 1 118 ? -7.894 3.529 6.042 1.00 90.94 118 GLN A O 1
ATOM 951 N N . LEU A 1 119 ? -5.812 3.470 5.171 1.00 93.00 119 LEU A N 1
ATOM 952 C CA . LEU A 1 119 ? -6.062 2.338 4.290 1.00 93.00 119 LEU A CA 1
ATOM 953 C C . LEU A 1 119 ? -6.356 1.068 5.086 1.00 93.00 119 LEU A C 1
ATOM 955 O O . LEU A 1 119 ? -7.366 0.420 4.843 1.00 93.00 119 LEU A O 1
ATOM 959 N N . THR A 1 120 ? -5.522 0.722 6.062 1.00 93.25 120 THR A N 1
ATOM 960 C CA . THR A 1 120 ? -5.695 -0.518 6.830 1.00 93.25 120 THR A CA 1
ATOM 961 C C . THR A 1 120 ? -6.899 -0.468 7.763 1.00 93.25 120 THR A C 1
ATOM 963 O O . THR A 1 120 ? -7.621 -1.452 7.845 1.00 93.25 120 THR A O 1
ATOM 966 N N . GLY A 1 121 ? -7.164 0.654 8.436 1.00 90.06 121 GLY A N 1
ATOM 967 C CA . GLY A 1 121 ? -8.261 0.754 9.404 1.00 90.06 121 GLY A CA 1
ATOM 968 C C . GLY A 1 121 ? -9.604 1.056 8.756 1.00 90.06 121 GLY A C 1
ATOM 969 O O . GLY A 1 121 ? -10.570 0.304 8.893 1.00 90.06 121 GLY A O 1
ATOM 970 N N . ARG A 1 122 ? -9.661 2.173 8.026 1.00 90.00 122 ARG A N 1
ATOM 971 C CA . ARG A 1 122 ? -10.903 2.746 7.481 1.00 90.00 122 ARG A CA 1
ATOM 972 C C . ARG A 1 122 ? -11.163 2.357 6.033 1.00 90.00 122 ARG A C 1
ATOM 974 O O . ARG A 1 122 ? -12.246 2.631 5.523 1.00 90.00 122 ARG A O 1
ATOM 981 N N . ARG A 1 123 ? -10.200 1.693 5.382 1.00 89.75 123 ARG A N 1
ATOM 982 C CA . ARG A 1 123 ? -10.267 1.275 3.971 1.00 89.75 123 ARG A CA 1
ATOM 983 C C . ARG A 1 123 ? -10.368 2.449 3.006 1.00 89.75 123 ARG A C 1
ATOM 985 O O . ARG A 1 123 ? -10.933 2.325 1.922 1.00 89.75 123 ARG A O 1
ATOM 992 N N . TYR A 1 124 ? -9.816 3.589 3.404 1.00 90.31 124 TYR A N 1
ATOM 993 C CA . TYR A 1 124 ? -9.713 4.757 2.544 1.00 90.31 124 TYR A CA 1
ATOM 994 C C . TYR A 1 124 ? -8.398 4.710 1.785 1.00 90.31 124 TYR A C 1
ATOM 996 O O . TYR A 1 124 ? -7.332 4.580 2.383 1.00 90.31 124 TYR A O 1
ATOM 1004 N N . LEU A 1 125 ? -8.484 4.802 0.458 1.00 89.31 125 LEU A N 1
ATOM 1005 C CA . LEU A 1 125 ? -7.291 4.993 -0.351 1.00 89.31 125 LEU A CA 1
ATOM 1006 C C . LEU A 1 125 ? -6.635 6.336 0.001 1.00 89.31 125 LEU A C 1
ATOM 1008 O O . LEU A 1 125 ? -7.351 7.305 0.273 1.00 89.31 125 LEU A O 1
ATOM 1012 N N . PRO A 1 126 ? -5.295 6.412 -0.041 1.00 87.25 126 PRO A N 1
ATOM 1013 C CA . PRO A 1 126 ? -4.591 7.676 0.104 1.00 87.25 126 PRO A CA 1
ATOM 1014 C C . PRO A 1 126 ? -5.076 8.688 -0.941 1.00 87.25 126 PRO A C 1
ATOM 1016 O O . PRO A 1 126 ? -5.241 8.349 -2.113 1.00 87.25 126 PRO A O 1
ATOM 1019 N N . VAL A 1 127 ? -5.300 9.928 -0.513 1.00 83.81 127 VAL A N 1
ATOM 1020 C CA . VAL A 1 127 ? -5.777 11.012 -1.382 1.00 83.81 127 VAL A CA 1
ATOM 1021 C C . VAL A 1 127 ? -4.582 11.747 -1.983 1.00 83.81 127 VAL A C 1
ATOM 1023 O O . VAL A 1 127 ? -3.598 11.992 -1.284 1.00 83.81 127 VAL A O 1
ATOM 1026 N N . GLN A 1 128 ? -4.669 12.113 -3.265 1.00 84.38 128 GLN A N 1
ATOM 1027 C CA . GLN A 1 128 ? -3.641 12.920 -3.922 1.00 84.38 128 GLN A CA 1
ATOM 1028 C C . GLN A 1 128 ? -3.394 14.250 -3.201 1.00 84.38 128 GLN A C 1
ATOM 1030 O O . GLN A 1 128 ? -4.317 14.904 -2.716 1.00 84.38 128 GLN A O 1
ATOM 1035 N N . LEU A 1 129 ? -2.137 14.680 -3.215 1.00 80.81 129 LEU A N 1
ATOM 1036 C CA . LEU A 1 129 ? -1.732 16.023 -2.842 1.00 80.81 129 LEU A CA 1
ATOM 1037 C C . LEU A 1 129 ? -2.280 17.016 -3.871 1.00 80.81 129 LEU A C 1
ATOM 1039 O O . LEU A 1 129 ? -1.926 16.978 -5.050 1.00 80.81 129 LEU A O 1
ATOM 1043 N N . GLU A 1 130 ? -3.129 17.930 -3.415 1.00 72.06 130 GLU A N 1
ATOM 1044 C CA . GLU A 1 130 ? -3.594 19.053 -4.222 1.00 72.06 130 GLU A CA 1
ATOM 1045 C C . GLU A 1 130 ? -2.669 20.249 -3.966 1.00 72.06 130 GLU A C 1
ATOM 1047 O O . GLU A 1 130 ? -2.670 20.835 -2.885 1.00 72.06 130 GLU A O 1
ATOM 1052 N N . THR A 1 131 ? -1.848 20.606 -4.955 1.00 70.12 131 THR A N 1
ATOM 1053 C CA . THR A 1 131 ? -1.088 21.864 -4.951 1.00 70.12 131 THR A CA 1
ATOM 1054 C C . THR A 1 131 ? -1.469 22.683 -6.176 1.00 70.12 131 THR A C 1
ATOM 1056 O O . THR A 1 131 ? -1.779 22.126 -7.228 1.00 70.12 131 THR A O 1
ATOM 1059 N N . GLU A 1 132 ? -1.434 24.013 -6.062 1.00 68.12 132 GLU A N 1
ATOM 1060 C CA . GLU A 1 132 ? -1.844 24.925 -7.145 1.00 68.12 132 GLU A CA 1
ATOM 1061 C C . GLU A 1 132 ? -1.082 24.692 -8.462 1.00 68.12 132 GLU A C 1
ATOM 1063 O O . GLU A 1 132 ? -1.589 24.982 -9.543 1.00 68.12 132 GLU A O 1
ATOM 1068 N N . GLN A 1 133 ? 0.131 24.140 -8.377 1.00 69.56 133 GLN A N 1
ATOM 1069 C CA . GLN A 1 133 ? 1.028 23.895 -9.508 1.00 69.56 133 GLN A CA 1
ATOM 1070 C C . GLN A 1 133 ? 0.879 22.494 -10.121 1.00 69.56 133 GLN A C 1
ATOM 1072 O O . GLN A 1 133 ? 1.469 22.221 -11.166 1.00 69.56 133 GLN A O 1
ATOM 1077 N N . MET A 1 134 ? 0.101 21.596 -9.508 1.00 75.31 134 MET A N 1
ATOM 1078 C CA . MET A 1 134 ? -0.109 20.243 -10.017 1.00 75.31 134 MET A CA 1
ATOM 1079 C C . MET A 1 134 ? -1.461 20.120 -10.712 1.00 75.31 134 MET A C 1
ATOM 1081 O O . MET A 1 134 ? -2.525 20.275 -10.116 1.00 75.31 134 MET A O 1
ATOM 1085 N N . ARG A 1 135 ? -1.437 19.744 -11.995 1.00 75.25 135 ARG A N 1
ATOM 1086 C CA . ARG A 1 135 ? -2.661 19.350 -12.698 1.00 75.25 135 ARG A CA 1
ATOM 1087 C C . ARG A 1 135 ? -3.242 18.101 -12.039 1.00 75.25 135 ARG A C 1
ATOM 1089 O O . ARG A 1 135 ? -2.525 17.117 -11.860 1.00 75.25 135 ARG A O 1
ATOM 1096 N N . ARG A 1 136 ? -4.548 18.108 -11.765 1.00 75.75 136 ARG A N 1
ATOM 1097 C CA . ARG A 1 136 ? -5.261 16.924 -11.275 1.00 75.75 136 ARG A CA 1
ATOM 1098 C C . ARG A 1 136 ? -5.280 15.828 -12.341 1.00 75.75 136 ARG A C 1
ATOM 1100 O O . ARG A 1 136 ? -5.685 16.069 -13.482 1.00 75.75 136 ARG A O 1
ATOM 1107 N N . VAL A 1 137 ? -4.875 14.625 -11.952 1.00 84.81 137 VAL A N 1
ATOM 1108 C CA . VAL A 1 137 ? -4.927 13.415 -12.782 1.00 84.81 137 VAL A CA 1
ATOM 1109 C C . VAL A 1 137 ? -5.725 12.362 -12.023 1.00 84.81 137 VAL A C 1
ATOM 1111 O O . VAL A 1 137 ? -5.729 12.341 -10.801 1.00 84.81 137 VAL A O 1
ATOM 1114 N N . SER A 1 138 ? -6.457 11.507 -12.729 1.00 88.81 138 SER A N 1
ATOM 1115 C CA . SER A 1 138 ? -7.237 10.452 -12.080 1.00 88.81 138 SER A CA 1
ATOM 1116 C C . SER A 1 138 ? -6.324 9.336 -11.558 1.00 88.81 138 SER A C 1
ATOM 1118 O O . SER A 1 138 ? -5.598 8.738 -12.351 1.00 88.81 138 SER A O 1
ATOM 1120 N N . ASP A 1 139 ? -6.423 9.007 -10.264 1.00 87.94 139 ASP A N 1
ATOM 1121 C CA . ASP A 1 139 ? -5.754 7.839 -9.659 1.00 87.94 139 ASP A CA 1
ATOM 1122 C C . ASP A 1 139 ? -6.118 6.540 -10.372 1.00 87.94 139 ASP A C 1
ATOM 1124 O O . ASP A 1 139 ? -5.258 5.713 -10.649 1.00 87.94 139 ASP A O 1
ATOM 1128 N N . VAL A 1 140 ? -7.393 6.405 -10.749 1.00 91.56 140 VAL A N 1
ATOM 1129 C CA . VAL A 1 140 ? -7.905 5.249 -11.493 1.00 91.56 140 VAL A CA 1
ATOM 1130 C C . VAL A 1 140 ? -7.181 5.110 -12.829 1.00 91.56 140 VAL A C 1
ATOM 1132 O O . VAL A 1 140 ? -6.787 4.009 -13.205 1.00 91.56 140 VAL A O 1
ATOM 1135 N N . ARG A 1 141 ? -6.963 6.226 -13.540 1.00 93.94 141 ARG A N 1
ATOM 1136 C CA . ARG A 1 141 ? -6.221 6.221 -14.806 1.00 93.94 141 ARG A CA 1
ATOM 1137 C C . ARG A 1 141 ? -4.763 5.821 -14.591 1.00 93.94 141 ARG A C 1
ATOM 1139 O O . ARG A 1 141 ? -4.278 4.975 -15.335 1.00 93.94 141 ARG A O 1
ATOM 1146 N N . LEU A 1 142 ? -4.080 6.425 -13.615 1.00 93.75 142 LEU A N 1
ATOM 1147 C CA . LEU A 1 142 ? -2.675 6.114 -13.329 1.00 93.75 142 LEU A CA 1
ATOM 1148 C C . LEU A 1 142 ? -2.513 4.644 -12.926 1.00 93.75 142 LEU A C 1
ATOM 1150 O O . LEU A 1 142 ? -1.669 3.950 -13.485 1.00 93.75 142 LEU A O 1
ATOM 1154 N N . GLY A 1 143 ? -3.381 4.145 -12.043 1.00 95.38 143 GLY A N 1
ATOM 1155 C CA . GLY A 1 143 ? -3.378 2.748 -11.623 1.00 95.38 143 GLY A CA 1
ATOM 1156 C C . GLY A 1 143 ? -3.626 1.785 -12.786 1.00 95.38 143 GLY A C 1
ATOM 1157 O O . GLY A 1 143 ? -2.886 0.819 -12.965 1.00 95.38 143 GLY A O 1
ATOM 1158 N N . GLN A 1 144 ? -4.605 2.085 -13.646 1.00 96.56 144 GLN A N 1
ATOM 1159 C CA . GLN A 1 144 ? -4.872 1.278 -14.838 1.00 96.56 144 GLN A CA 1
ATOM 1160 C C . GLN A 1 144 ? -3.673 1.250 -15.792 1.00 96.56 144 GLN A C 1
ATOM 1162 O O . GLN A 1 144 ? -3.303 0.186 -16.295 1.00 96.56 144 GLN A O 1
ATOM 1167 N N . GLU A 1 145 ? -3.081 2.414 -16.064 1.00 96.81 145 GLU A N 1
ATOM 1168 C CA . GLU A 1 145 ? -1.940 2.546 -16.965 1.00 96.81 145 GLU A CA 1
ATOM 1169 C C . GLU A 1 145 ? -0.729 1.774 -16.428 1.00 96.81 145 GLU A C 1
ATOM 1171 O O . GLU A 1 145 ? -0.150 0.973 -17.166 1.00 96.81 145 GLU A O 1
ATOM 1176 N N . LEU A 1 146 ? -0.426 1.920 -15.134 1.00 97.56 146 LEU A N 1
ATOM 1177 C CA . LEU A 1 146 ? 0.632 1.183 -14.447 1.00 97.56 146 LEU A CA 1
ATOM 1178 C C . LEU A 1 146 ? 0.463 -0.329 -14.621 1.00 97.56 146 LEU A C 1
ATOM 1180 O O . LEU A 1 146 ? 1.363 -1.003 -15.133 1.00 97.56 146 LEU A O 1
ATOM 1184 N N . SER A 1 147 ? -0.709 -0.867 -14.271 1.00 96.75 147 SER A N 1
ATOM 1185 C CA . SER A 1 147 ? -0.930 -2.310 -14.357 1.00 96.75 147 SER A CA 1
ATOM 1186 C C . SER A 1 147 ? -0.891 -2.827 -15.796 1.00 96.75 147 SER A C 1
ATOM 1188 O O . SER A 1 147 ? -0.442 -3.948 -16.030 1.00 96.75 147 SER A O 1
ATOM 1190 N N . ILE A 1 148 ? -1.360 -2.052 -16.782 1.00 97.31 148 ILE A N 1
ATOM 1191 C CA . ILE A 1 148 ? -1.284 -2.444 -18.199 1.00 97.31 148 ILE A CA 1
ATOM 1192 C C . ILE A 1 148 ? 0.174 -2.549 -18.650 1.00 97.31 148 ILE A C 1
ATOM 1194 O O . ILE A 1 148 ? 0.535 -3.545 -19.275 1.00 97.31 148 ILE A O 1
ATOM 1198 N N . ARG A 1 149 ? 1.009 -1.552 -18.340 1.00 96.69 149 ARG A N 1
ATOM 1199 C CA . ARG A 1 149 ? 2.426 -1.533 -18.740 1.00 96.69 149 ARG A CA 1
ATOM 1200 C C . ARG A 1 149 ? 3.200 -2.696 -18.133 1.00 96.69 149 ARG A C 1
ATOM 1202 O O . ARG A 1 149 ? 3.869 -3.428 -18.853 1.00 96.69 149 ARG A O 1
ATOM 1209 N N . MET A 1 150 ? 3.011 -2.942 -16.842 1.00 97.56 150 MET A N 1
ATOM 1210 C CA . MET A 1 150 ? 3.697 -4.025 -16.137 1.00 97.56 150 MET A CA 1
ATOM 1211 C C . MET A 1 150 ? 3.262 -5.412 -16.616 1.00 97.56 150 MET A C 1
ATOM 1213 O O . MET A 1 150 ? 4.096 -6.293 -16.813 1.00 97.56 150 MET A O 1
ATOM 1217 N N . ARG A 1 151 ? 1.963 -5.609 -16.883 1.00 96.94 151 ARG A N 1
ATOM 1218 C CA . ARG A 1 151 ? 1.481 -6.861 -17.488 1.00 96.94 151 ARG A CA 1
ATOM 1219 C C . ARG A 1 151 ? 2.019 -7.065 -18.897 1.00 96.94 151 ARG A C 1
ATOM 1221 O O . ARG A 1 151 ? 2.286 -8.202 -19.258 1.00 96.94 151 ARG A O 1
ATOM 1228 N N . LYS A 1 152 ? 2.171 -5.997 -19.688 1.00 96.19 152 LYS A N 1
ATOM 1229 C CA . LYS A 1 152 ? 2.795 -6.085 -21.014 1.00 96.19 152 LYS A CA 1
ATOM 1230 C C . LYS A 1 152 ? 4.261 -6.487 -20.913 1.00 96.19 152 LYS A C 1
ATOM 1232 O O . LYS A 1 152 ? 4.651 -7.382 -21.647 1.00 96.19 152 LYS A O 1
ATOM 1237 N N . ALA A 1 153 ? 5.027 -5.888 -19.999 1.00 96.19 153 ALA A N 1
ATOM 1238 C CA . ALA A 1 153 ? 6.420 -6.270 -19.763 1.00 96.19 153 ALA A CA 1
ATOM 1239 C C . ALA A 1 153 ? 6.534 -7.773 -19.450 1.00 96.19 153 ALA A C 1
ATOM 1241 O O . ALA A 1 153 ? 7.199 -8.495 -20.183 1.00 96.19 153 ALA A O 1
ATOM 1242 N N . LEU A 1 154 ? 5.758 -8.259 -18.473 1.00 96.12 154 LEU A N 1
ATOM 1243 C CA . LEU A 1 154 ? 5.706 -9.682 -18.101 1.00 96.12 154 LEU A CA 1
ATOM 1244 C C . LEU A 1 154 ? 5.180 -10.606 -19.211 1.00 96.12 154 LEU A C 1
ATOM 1246 O O . LEU A 1 154 ? 5.487 -11.792 -19.218 1.00 96.12 154 LEU A O 1
ATOM 1250 N N . ALA A 1 155 ? 4.329 -10.108 -20.110 1.00 96.50 155 ALA A N 1
ATOM 1251 C CA . ALA A 1 155 ? 3.818 -10.898 -21.229 1.00 96.50 155 ALA A CA 1
ATOM 1252 C C . ALA A 1 155 ? 4.836 -11.020 -22.373 1.00 96.50 155 ALA A C 1
ATOM 1254 O O . ALA A 1 155 ? 4.795 -12.004 -23.108 1.00 96.50 155 ALA A O 1
ATOM 1255 N N . ILE A 1 156 ? 5.706 -10.018 -22.536 1.00 95.56 156 ILE A N 1
ATOM 1256 C CA . ILE A 1 156 ? 6.812 -10.033 -23.500 1.00 95.56 156 ILE A CA 1
ATOM 1257 C C . ILE A 1 156 ? 7.912 -10.967 -22.996 1.00 95.56 156 ILE A C 1
ATOM 1259 O O . ILE A 1 156 ? 8.338 -11.855 -23.731 1.00 95.56 156 ILE A O 1
ATOM 1263 N N . ASP A 1 157 ? 8.335 -10.778 -21.748 1.00 94.81 157 ASP A N 1
ATOM 1264 C CA . ASP A 1 157 ? 9.334 -11.605 -21.082 1.00 94.81 157 ASP A CA 1
ATOM 1265 C C . ASP A 1 157 ? 8.885 -11.872 -19.635 1.00 94.81 157 ASP A C 1
ATOM 1267 O O . ASP A 1 157 ? 8.887 -10.954 -18.816 1.00 94.81 157 ASP A O 1
ATOM 1271 N N . PRO A 1 158 ? 8.449 -13.097 -19.296 1.00 92.12 158 PRO A N 1
ATOM 1272 C CA . PRO A 1 158 ? 8.057 -13.444 -17.930 1.00 92.12 158 PRO A CA 1
ATOM 1273 C C . PRO A 1 158 ? 9.231 -13.578 -16.951 1.00 92.12 158 PRO A C 1
ATOM 1275 O O . PRO A 1 158 ? 9.002 -13.531 -15.742 1.00 92.12 158 PRO A O 1
ATOM 1278 N N . GLU A 1 159 ? 10.452 -13.783 -17.453 1.00 91.00 159 GLU A N 1
ATOM 1279 C CA . GLU A 1 159 ? 11.647 -14.113 -16.662 1.00 91.00 159 GLU A CA 1
ATOM 1280 C C . GLU A 1 159 ? 12.668 -12.963 -16.623 1.00 91.00 159 GLU A C 1
ATOM 1282 O O . GLU A 1 159 ? 13.760 -13.128 -16.076 1.00 91.00 159 GLU A O 1
ATOM 1287 N N . PHE A 1 160 ? 12.318 -11.784 -17.154 1.00 91.62 160 PHE A N 1
ATOM 1288 C CA . PHE A 1 160 ? 13.181 -10.606 -17.085 1.00 91.62 160 PHE A CA 1
ATOM 1289 C C . PHE A 1 160 ? 13.523 -10.233 -15.638 1.00 91.62 160 PHE A C 1
ATOM 1291 O O . PHE A 1 160 ? 12.733 -10.432 -14.711 1.00 91.62 160 PHE A O 1
ATOM 1298 N N . ALA A 1 161 ? 14.705 -9.647 -15.445 1.00 88.69 161 ALA A N 1
ATOM 1299 C CA . ALA A 1 161 ? 15.281 -9.412 -14.121 1.00 88.69 161 ALA A CA 1
ATOM 1300 C C . ALA A 1 161 ? 14.353 -8.627 -13.172 1.00 88.69 161 ALA A C 1
ATOM 1302 O O . ALA A 1 161 ? 14.339 -8.876 -11.970 1.00 88.69 161 ALA A O 1
ATOM 1303 N N . GLN A 1 162 ? 13.537 -7.707 -13.697 1.00 93.12 162 GLN A N 1
ATOM 1304 C CA . GLN A 1 162 ? 12.627 -6.875 -12.908 1.00 93.12 162 GLN A CA 1
ATOM 1305 C C . GLN A 1 162 ? 11.212 -7.470 -12.775 1.00 93.12 162 GLN A C 1
ATOM 1307 O O . GLN A 1 162 ? 10.293 -6.773 -12.335 1.00 93.12 162 GLN A O 1
ATOM 1312 N N . ALA A 1 163 ? 11.009 -8.753 -13.092 1.00 94.62 163 ALA A N 1
ATOM 1313 C CA . ALA A 1 163 ? 9.717 -9.422 -12.944 1.00 94.62 163 ALA A CA 1
ATOM 1314 C C . ALA A 1 163 ? 9.114 -9.305 -11.523 1.00 94.62 163 ALA A C 1
ATOM 1316 O O . ALA A 1 163 ? 7.928 -8.968 -11.431 1.00 94.62 163 ALA A O 1
ATOM 1317 N N . PRO A 1 164 ? 9.865 -9.478 -10.409 1.00 95.94 164 PRO A N 1
ATOM 1318 C CA . PRO A 1 164 ? 9.321 -9.266 -9.061 1.00 95.94 164 PRO A CA 1
ATOM 1319 C C . PRO A 1 164 ? 8.848 -7.825 -8.825 1.00 95.94 164 PRO A C 1
ATOM 1321 O O . PRO A 1 164 ? 7.760 -7.602 -8.286 1.00 95.94 164 PRO A O 1
ATOM 1324 N N . ALA A 1 165 ? 9.613 -6.838 -9.298 1.00 95.75 165 ALA A N 1
ATOM 1325 C CA . ALA A 1 165 ? 9.234 -5.429 -9.225 1.00 95.75 165 ALA A CA 1
ATOM 1326 C C . ALA A 1 165 ? 7.976 -5.137 -10.060 1.00 95.75 165 ALA A C 1
ATOM 1328 O O . ALA A 1 165 ? 7.073 -4.442 -9.598 1.00 95.75 165 ALA A O 1
ATOM 1329 N N . ALA A 1 166 ? 7.844 -5.724 -11.251 1.00 96.94 166 ALA A N 1
ATOM 1330 C CA . ALA A 1 166 ? 6.628 -5.596 -12.048 1.00 96.94 166 ALA A CA 1
ATOM 1331 C C . ALA A 1 166 ? 5.394 -6.177 -11.341 1.00 96.94 166 ALA A C 1
ATOM 1333 O O . ALA A 1 166 ? 4.319 -5.581 -11.414 1.00 96.94 166 ALA A O 1
ATOM 1334 N N . GLN A 1 167 ? 5.524 -7.290 -10.610 1.00 96.69 167 GLN A N 1
ATOM 1335 C CA . GLN A 1 167 ? 4.417 -7.844 -9.817 1.00 96.69 167 GLN A CA 1
ATOM 1336 C C . GLN A 1 167 ? 3.974 -6.892 -8.699 1.00 96.69 167 GLN A C 1
ATOM 1338 O O . GLN A 1 167 ? 2.769 -6.667 -8.540 1.00 96.69 167 GLN A O 1
ATOM 1343 N N . LEU A 1 168 ? 4.927 -6.282 -7.985 1.00 96.69 168 LEU A N 1
ATOM 1344 C CA . LEU A 1 168 ? 4.656 -5.237 -6.993 1.00 96.69 168 LEU A CA 1
ATOM 1345 C C . LEU A 1 168 ? 3.893 -4.061 -7.614 1.00 96.69 168 LEU A C 1
ATOM 1347 O O . LEU A 1 168 ? 2.873 -3.614 -7.089 1.00 96.69 168 LEU A O 1
ATOM 1351 N N . LEU A 1 169 ? 4.371 -3.568 -8.754 1.00 97.25 169 LEU A N 1
ATOM 1352 C CA . LEU A 1 169 ? 3.782 -2.419 -9.430 1.00 97.25 169 LEU A CA 1
ATOM 1353 C C . LEU A 1 169 ? 2.383 -2.718 -9.991 1.00 97.25 169 LEU A C 1
ATOM 1355 O O . LEU A 1 169 ? 1.526 -1.835 -9.986 1.00 97.25 169 LEU A O 1
ATOM 1359 N N . ILE A 1 170 ? 2.093 -3.963 -10.387 1.00 96.81 170 ILE A N 1
ATOM 1360 C CA . ILE A 1 170 ? 0.718 -4.381 -10.711 1.00 96.81 170 ILE A CA 1
ATOM 1361 C C . ILE A 1 170 ? -0.168 -4.339 -9.468 1.00 96.81 170 ILE A C 1
ATOM 1363 O O . ILE A 1 170 ? -1.303 -3.878 -9.565 1.00 96.81 170 ILE A O 1
ATOM 1367 N N . ALA A 1 171 ? 0.327 -4.785 -8.308 1.00 95.62 171 ALA A N 1
ATOM 1368 C CA . ALA A 1 171 ? -0.453 -4.740 -7.074 1.00 95.62 171 ALA A CA 1
ATOM 1369 C C . ALA A 1 171 ? -0.845 -3.296 -6.707 1.00 95.62 171 ALA A C 1
ATOM 1371 O O . ALA A 1 171 ? -2.003 -3.032 -6.381 1.00 95.62 171 ALA A O 1
ATOM 1372 N N . TYR A 1 172 ? 0.089 -2.351 -6.858 1.00 95.56 172 TYR A N 1
ATOM 1373 C CA . TYR A 1 172 ? -0.192 -0.918 -6.761 1.00 95.56 172 TYR A CA 1
ATOM 1374 C C . TYR A 1 172 ? -1.237 -0.459 -7.775 1.00 95.56 172 TYR A C 1
ATOM 1376 O O . TYR A 1 172 ? -2.257 0.117 -7.392 1.00 95.56 172 TYR A O 1
ATOM 1384 N N . GLY A 1 173 ? -1.009 -0.717 -9.061 1.00 95.56 173 GLY A N 1
ATOM 1385 C CA . GLY A 1 173 ? -1.901 -0.234 -10.106 1.00 95.56 173 GLY A CA 1
ATOM 1386 C C . GLY A 1 173 ? -3.330 -0.762 -9.955 1.00 95.56 173 GLY A C 1
ATOM 1387 O O . GLY A 1 173 ? -4.287 0.001 -10.076 1.00 95.56 173 GLY A O 1
ATOM 1388 N N . ASP A 1 174 ? -3.493 -2.033 -9.582 1.00 95.25 174 ASP A N 1
ATOM 1389 C CA . ASP A 1 174 ? -4.801 -2.662 -9.396 1.00 95.25 174 ASP A CA 1
ATOM 1390 C C . ASP A 1 174 ? -5.530 -2.155 -8.147 1.00 95.25 174 ASP A C 1
ATOM 1392 O O . ASP A 1 174 ? -6.748 -1.946 -8.201 1.00 95.25 174 ASP A O 1
ATOM 1396 N N . LEU A 1 175 ? -4.809 -1.903 -7.047 1.00 93.31 175 LEU A N 1
ATOM 1397 C CA . LEU A 1 175 ? -5.393 -1.319 -5.839 1.00 93.31 175 LEU A CA 1
ATOM 1398 C C . LEU A 1 175 ? -5.999 0.060 -6.138 1.00 93.31 175 LEU A C 1
ATOM 1400 O O . LEU A 1 175 ? -7.149 0.317 -5.781 1.00 93.31 175 LEU A O 1
ATOM 1404 N N . PHE A 1 176 ? -5.256 0.930 -6.828 1.00 92.38 176 PHE A N 1
ATOM 1405 C CA . PHE A 1 176 ? -5.715 2.286 -7.157 1.00 92.38 176 PHE A CA 1
ATOM 1406 C C . PHE A 1 176 ? -6.724 2.321 -8.311 1.00 92.38 176 PHE A C 1
ATOM 1408 O O . PHE A 1 176 ? -7.610 3.174 -8.326 1.00 92.38 176 PHE A O 1
ATOM 1415 N N . TYR A 1 177 ? -6.646 1.377 -9.252 1.00 92.81 177 TYR A N 1
ATOM 1416 C CA . TYR A 1 177 ? -7.631 1.245 -10.324 1.00 92.81 177 TYR A CA 1
ATOM 1417 C C . TYR A 1 177 ? -9.001 0.810 -9.795 1.00 92.81 177 TYR A C 1
ATOM 1419 O O . TYR A 1 177 ? -10.028 1.372 -10.176 1.00 92.81 177 TYR A O 1
ATOM 1427 N N . THR A 1 178 ? -9.030 -0.200 -8.923 1.00 88.31 178 THR A N 1
ATOM 1428 C CA . THR A 1 178 ? -10.285 -0.818 -8.472 1.00 88.31 178 THR A CA 1
ATOM 1429 C C . THR A 1 178 ? -10.826 -0.227 -7.174 1.00 88.31 178 THR A C 1
ATOM 1431 O O . THR A 1 178 ? -12.018 -0.368 -6.893 1.00 88.31 178 THR A O 1
ATOM 1434 N N . GLY A 1 179 ? -9.966 0.393 -6.361 1.00 84.25 179 GLY A N 1
ATOM 1435 C CA . GLY A 1 179 ? -10.294 0.793 -4.993 1.00 84.25 179 GLY A CA 1
ATOM 1436 C C . GLY A 1 179 ? -10.585 -0.385 -4.067 1.00 84.25 179 GLY A C 1
ATOM 1437 O O . GLY A 1 179 ? -11.230 -0.206 -3.034 1.00 84.25 179 GLY A O 1
ATOM 1438 N N . ARG A 1 180 ? -10.185 -1.603 -4.451 1.00 82.44 180 ARG A N 1
ATOM 1439 C CA . ARG A 1 180 ? -10.516 -2.842 -3.747 1.00 82.44 180 ARG A CA 1
ATOM 1440 C C . ARG A 1 180 ? -9.271 -3.684 -3.517 1.00 82.44 180 ARG A C 1
ATOM 1442 O O . ARG A 1 180 ? -8.398 -3.796 -4.370 1.00 82.44 180 ARG A O 1
ATOM 1449 N N . THR A 1 181 ? -9.251 -4.347 -2.371 1.00 79.56 181 THR A N 1
ATOM 1450 C CA . THR A 1 181 ? -8.298 -5.404 -2.050 1.00 79.56 181 THR A CA 1
ATOM 1451 C C . THR A 1 181 ? -8.741 -6.712 -2.704 1.00 79.56 181 THR A C 1
ATOM 1453 O O . THR A 1 181 ? -9.462 -7.507 -2.101 1.00 79.56 181 THR A O 1
ATOM 1456 N N . ASP A 1 182 ? -8.370 -6.915 -3.970 1.00 80.69 182 ASP A N 1
ATOM 1457 C CA . ASP A 1 182 ? -8.612 -8.183 -4.669 1.00 80.69 182 ASP A CA 1
ATOM 1458 C C . ASP A 1 182 ? -7.725 -9.296 -4.063 1.00 80.69 182 ASP A C 1
ATOM 1460 O O . ASP A 1 182 ? -6.535 -9.060 -3.826 1.00 80.69 182 ASP A O 1
ATOM 1464 N N . PRO A 1 183 ? -8.248 -10.513 -3.815 1.00 78.69 183 PRO A N 1
ATOM 1465 C CA . PRO A 1 183 ? -7.437 -11.650 -3.377 1.00 78.69 183 PRO A CA 1
ATOM 1466 C C . PRO A 1 183 ? -6.202 -11.925 -4.251 1.00 78.69 183 PRO A C 1
ATOM 1468 O O . PRO A 1 183 ? -5.202 -12.432 -3.750 1.00 78.69 183 PRO A O 1
ATOM 1471 N N . GLN A 1 184 ? -6.234 -11.573 -5.540 1.00 86.38 184 GLN A N 1
ATOM 1472 C CA . GLN A 1 184 ? -5.104 -11.746 -6.457 1.00 86.38 184 GLN A CA 1
ATOM 1473 C C . GLN A 1 184 ? -3.917 -10.818 -6.168 1.00 86.38 184 GLN A C 1
ATOM 1475 O O . GLN A 1 184 ? -2.827 -11.065 -6.686 1.00 86.38 184 GLN A O 1
ATOM 1480 N N . LEU A 1 185 ? -4.086 -9.772 -5.351 1.00 90.69 185 LEU A N 1
ATOM 1481 C CA . LEU A 1 185 ? -2.989 -8.869 -4.992 1.00 90.69 185 LEU A CA 1
ATOM 1482 C C . LEU A 1 185 ? -1.990 -9.536 -4.038 1.00 90.69 185 LEU A C 1
ATOM 1484 O O . LEU A 1 185 ? -0.793 -9.282 -4.138 1.00 90.69 185 LEU A O 1
ATOM 1488 N N . VAL A 1 186 ? -2.461 -10.424 -3.156 1.00 91.31 186 VAL A N 1
ATOM 1489 C CA . VAL A 1 186 ? -1.614 -11.100 -2.159 1.00 91.31 186 VAL A CA 1
ATOM 1490 C C . VAL A 1 186 ? -0.549 -11.991 -2.815 1.00 91.31 186 VAL A C 1
ATOM 1492 O O . VAL A 1 186 ? 0.630 -11.763 -2.549 1.00 91.31 186 VAL A O 1
ATOM 1495 N N . PRO A 1 187 ? -0.885 -12.914 -3.742 1.00 92.38 187 PRO A N 1
ATOM 1496 C CA . PRO A 1 187 ? 0.130 -13.704 -4.440 1.00 92.38 187 PRO A CA 1
ATOM 1497 C C . PRO A 1 187 ? 1.171 -12.860 -5.186 1.00 92.38 187 PRO A C 1
ATOM 1499 O O . PRO A 1 187 ? 2.334 -13.244 -5.258 1.00 92.38 187 PRO A O 1
ATOM 1502 N N . ARG A 1 188 ? 0.783 -11.699 -5.736 1.00 92.69 188 ARG A N 1
ATOM 1503 C CA . ARG A 1 188 ? 1.727 -10.793 -6.416 1.00 92.69 188 ARG A CA 1
ATOM 1504 C C . ARG A 1 188 ? 2.724 -10.181 -5.440 1.00 92.69 188 ARG A C 1
ATOM 1506 O O . ARG A 1 188 ? 3.908 -10.103 -5.755 1.00 92.69 188 ARG A O 1
ATOM 1513 N N . MET A 1 189 ? 2.254 -9.786 -4.258 1.00 93.75 189 MET A N 1
ATOM 1514 C CA . MET A 1 189 ? 3.138 -9.308 -3.197 1.00 93.75 189 MET A CA 1
ATOM 1515 C C . MET A 1 189 ? 4.091 -10.384 -2.708 1.00 93.75 189 MET A C 1
ATOM 1517 O O . MET A 1 189 ? 5.255 -10.080 -2.475 1.00 93.75 189 MET A O 1
ATOM 1521 N N . ASP A 1 190 ? 3.631 -11.629 -2.591 1.00 91.75 190 ASP A N 1
ATOM 1522 C CA . ASP A 1 190 ? 4.492 -12.729 -2.160 1.00 91.75 190 ASP A CA 1
ATOM 1523 C C . ASP A 1 190 ? 5.653 -12.943 -3.144 1.00 91.75 190 ASP A C 1
ATOM 1525 O O . ASP A 1 190 ? 6.790 -13.134 -2.719 1.00 91.75 190 ASP A O 1
ATOM 1529 N N . VAL A 1 191 ? 5.397 -12.833 -4.457 1.00 93.12 191 VAL A N 1
ATOM 1530 C CA . VAL A 1 191 ? 6.458 -12.874 -5.479 1.00 93.12 191 VAL A CA 1
ATOM 1531 C C . VAL A 1 191 ? 7.434 -11.709 -5.306 1.00 93.12 191 VAL A C 1
ATOM 1533 O O . VAL A 1 191 ? 8.643 -11.915 -5.361 1.00 93.12 191 VAL A O 1
ATOM 1536 N N . ALA A 1 192 ? 6.934 -10.495 -5.066 1.00 92.44 192 ALA A N 1
ATOM 1537 C CA . ALA A 1 192 ? 7.779 -9.318 -4.866 1.00 92.44 192 ALA A CA 1
ATOM 1538 C C . ALA A 1 192 ? 8.604 -9.360 -3.566 1.00 92.44 192 ALA A C 1
ATOM 1540 O O . ALA A 1 192 ? 9.678 -8.771 -3.505 1.00 92.44 192 ALA A O 1
ATOM 1541 N N . LEU A 1 193 ? 8.106 -10.024 -2.521 1.00 89.88 193 LEU A N 1
ATOM 1542 C CA . LEU A 1 193 ? 8.814 -10.210 -1.252 1.00 89.88 193 LEU A CA 1
ATOM 1543 C C . LEU A 1 193 ? 9.862 -11.323 -1.321 1.00 89.88 193 LEU A C 1
ATOM 1545 O O . LEU A 1 193 ? 10.880 -11.228 -0.644 1.00 89.88 193 LEU A O 1
ATOM 1549 N N . ALA A 1 194 ? 9.614 -12.362 -2.120 1.00 90.88 194 ALA A N 1
ATOM 1550 C CA . ALA A 1 194 ? 10.557 -13.459 -2.321 1.00 90.88 194 ALA A CA 1
ATOM 1551 C C . ALA A 1 194 ? 11.642 -13.146 -3.366 1.00 90.88 194 ALA A C 1
ATOM 1553 O O . ALA A 1 194 ? 12.700 -13.771 -3.348 1.00 90.88 194 ALA A O 1
ATOM 1554 N N . GLY A 1 195 ? 11.363 -12.231 -4.297 1.00 89.94 195 GLY A N 1
ATOM 1555 C CA . GLY A 1 195 ? 12.276 -11.842 -5.368 1.00 89.94 195 GLY A CA 1
ATOM 1556 C C . GLY A 1 195 ? 13.117 -10.606 -5.051 1.00 89.94 195 GLY A C 1
ATOM 1557 O O . GLY A 1 195 ? 12.877 -9.880 -4.088 1.00 89.94 195 GLY A O 1
ATOM 1558 N N . GLU A 1 196 ? 14.090 -10.342 -5.919 1.00 89.62 196 GLU A N 1
ATOM 1559 C CA . GLU A 1 196 ? 14.902 -9.128 -5.860 1.00 89.62 196 GLU A CA 1
ATOM 1560 C C . GLU A 1 196 ? 14.109 -7.939 -6.418 1.00 89.62 196 GLU A C 1
ATOM 1562 O O . GLU A 1 196 ? 13.646 -7.950 -7.562 1.00 89.62 196 GLU A O 1
ATOM 1567 N N . VAL A 1 197 ? 13.934 -6.902 -5.595 1.00 90.50 197 VAL A N 1
ATOM 1568 C CA . VAL A 1 197 ? 13.356 -5.618 -6.011 1.00 90.50 197 VAL A CA 1
ATOM 1569 C C . VAL A 1 197 ? 14.414 -4.519 -5.900 1.00 90.50 197 VAL A C 1
ATOM 1571 O O . VAL A 1 197 ? 15.213 -4.546 -4.962 1.00 90.50 197 VAL A O 1
ATOM 1574 N N . PRO A 1 198 ? 14.422 -3.530 -6.813 1.00 88.06 198 PRO A N 1
ATOM 1575 C CA . PRO A 1 198 ? 15.290 -2.364 -6.698 1.00 88.06 198 PRO A CA 1
ATOM 1576 C C . PRO A 1 198 ? 15.180 -1.697 -5.323 1.00 88.06 198 PRO A C 1
ATOM 1578 O O . PRO A 1 198 ? 14.074 -1.553 -4.799 1.00 88.06 198 PRO A O 1
ATOM 1581 N N . ALA A 1 199 ? 16.307 -1.241 -4.768 1.00 86.69 199 ALA A N 1
ATOM 1582 C CA . ALA A 1 199 ? 16.374 -0.717 -3.401 1.00 86.69 199 ALA A CA 1
ATOM 1583 C C . ALA A 1 199 ? 15.340 0.389 -3.132 1.00 86.69 199 ALA A C 1
ATOM 1585 O O . ALA A 1 199 ? 14.650 0.367 -2.118 1.00 86.69 199 ALA A O 1
ATOM 1586 N N . PHE A 1 200 ? 15.137 1.303 -4.083 1.00 85.38 200 PHE A N 1
ATOM 1587 C CA . PHE A 1 200 ? 14.158 2.380 -3.937 1.00 85.38 200 PHE A CA 1
ATOM 1588 C C . PHE A 1 200 ? 12.696 1.900 -3.849 1.00 85.38 200 PHE A C 1
ATOM 1590 O O . PHE A 1 200 ? 11.840 2.635 -3.359 1.00 85.38 200 PHE A O 1
ATOM 1597 N N . LEU A 1 201 ? 12.384 0.685 -4.324 1.00 91.00 201 LEU A N 1
ATOM 1598 C CA . LEU A 1 201 ? 11.051 0.084 -4.223 1.00 91.00 201 LEU A CA 1
ATOM 1599 C C . LEU A 1 201 ? 10.805 -0.608 -2.881 1.00 91.00 201 LEU A C 1
ATOM 1601 O O . LEU A 1 201 ? 9.648 -0.905 -2.589 1.00 91.00 201 LEU A O 1
ATOM 1605 N N . ILE A 1 202 ? 11.831 -0.839 -2.055 1.00 90.75 202 ILE A N 1
ATOM 1606 C CA . ILE A 1 202 ? 11.714 -1.581 -0.789 1.00 90.75 202 ILE A CA 1
ATOM 1607 C C . ILE A 1 202 ? 10.681 -0.939 0.142 1.00 90.75 202 ILE A C 1
ATOM 1609 O O . ILE A 1 202 ? 9.739 -1.613 0.554 1.00 90.75 202 ILE A O 1
ATOM 1613 N N . ARG A 1 203 ? 10.757 0.376 0.384 1.00 90.44 203 ARG A N 1
ATOM 1614 C CA . ARG A 1 203 ? 9.759 1.096 1.195 1.00 90.44 203 ARG A CA 1
ATOM 1615 C C . ARG A 1 203 ? 8.333 0.887 0.695 1.00 90.44 203 ARG A C 1
ATOM 1617 O O . ARG A 1 203 ? 7.415 0.717 1.493 1.00 90.44 203 ARG A O 1
ATOM 1624 N N . TYR A 1 204 ? 8.137 0.937 -0.618 1.00 92.69 204 TYR A N 1
ATOM 1625 C CA . TYR A 1 204 ? 6.821 0.791 -1.236 1.00 92.69 204 TYR A CA 1
ATOM 1626 C C . TYR A 1 204 ? 6.338 -0.663 -1.164 1.00 92.69 204 TYR A C 1
ATOM 1628 O O . TYR A 1 204 ? 5.186 -0.928 -0.827 1.00 92.69 204 TYR A O 1
ATOM 1636 N N . ARG A 1 205 ? 7.232 -1.631 -1.381 1.00 94.44 205 ARG A N 1
ATOM 1637 C CA . ARG A 1 205 ? 6.958 -3.052 -1.153 1.00 94.44 205 ARG A CA 1
ATOM 1638 C C . ARG A 1 205 ? 6.474 -3.290 0.272 1.00 94.44 205 ARG A C 1
ATOM 1640 O O . ARG A 1 205 ? 5.431 -3.910 0.457 1.00 94.44 205 ARG A O 1
ATOM 1647 N N . ASP A 1 206 ? 7.197 -2.768 1.254 1.00 94.00 206 ASP A N 1
ATOM 1648 C CA . ASP A 1 206 ? 6.898 -2.940 2.674 1.00 94.00 206 ASP A CA 1
ATOM 1649 C C . ASP A 1 206 ? 5.565 -2.267 3.039 1.00 94.00 206 ASP A C 1
ATOM 1651 O O . ASP A 1 206 ? 4.704 -2.885 3.668 1.00 94.00 206 ASP A O 1
ATOM 1655 N N . TRP A 1 207 ? 5.337 -1.040 2.556 1.00 94.56 207 TRP A N 1
ATOM 1656 C CA . TRP A 1 207 ? 4.084 -0.303 2.749 1.00 94.56 207 TRP A CA 1
ATOM 1657 C C . TRP A 1 207 ? 2.879 -1.064 2.179 1.00 94.56 207 TRP A C 1
ATOM 1659 O O . TRP A 1 207 ? 1.877 -1.257 2.870 1.00 94.56 207 TRP A O 1
ATOM 1669 N N . MET A 1 208 ? 2.976 -1.538 0.933 1.00 94.69 208 MET A N 1
ATOM 1670 C CA . MET A 1 208 ? 1.904 -2.287 0.271 1.00 94.69 208 MET A CA 1
ATOM 1671 C C . MET A 1 208 ? 1.694 -3.662 0.909 1.00 94.69 208 MET A C 1
ATOM 1673 O O . MET A 1 208 ? 0.552 -4.078 1.103 1.00 94.69 208 MET A O 1
ATOM 1677 N N . GLY A 1 209 ? 2.773 -4.355 1.276 1.00 94.81 209 GLY A N 1
ATOM 1678 C CA . GLY A 1 209 ? 2.711 -5.643 1.963 1.00 94.81 209 GLY A CA 1
ATOM 1679 C C . GLY A 1 209 ? 1.966 -5.532 3.290 1.00 94.81 209 GLY A C 1
ATOM 1680 O O . GLY A 1 209 ? 1.005 -6.267 3.517 1.00 94.81 209 GLY A O 1
ATOM 1681 N N . LEU A 1 210 ? 2.325 -4.553 4.128 1.00 95.06 210 LEU A N 1
ATOM 1682 C CA . LEU A 1 210 ? 1.611 -4.285 5.377 1.00 95.06 210 LEU A CA 1
ATOM 1683 C C . LEU A 1 210 ? 0.140 -3.937 5.130 1.00 95.06 210 LEU A C 1
ATOM 1685 O O . LEU A 1 210 ? -0.732 -4.465 5.823 1.00 95.06 210 LEU A O 1
ATOM 1689 N N . ALA A 1 211 ? -0.149 -3.096 4.132 1.00 94.12 211 ALA A N 1
ATOM 1690 C CA . ALA A 1 211 ? -1.517 -2.722 3.792 1.00 94.12 211 ALA A CA 1
ATOM 1691 C C . ALA A 1 211 ? -2.370 -3.942 3.417 1.00 94.12 211 ALA A C 1
ATOM 1693 O O . ALA A 1 211 ? -3.447 -4.156 3.979 1.00 94.12 211 ALA A O 1
ATOM 1694 N N . LEU A 1 212 ? -1.882 -4.755 2.479 1.00 94.00 212 LEU A N 1
ATOM 1695 C CA . LEU A 1 212 ? -2.609 -5.904 1.953 1.00 94.00 212 LEU A CA 1
ATOM 1696 C C . LEU A 1 212 ? -2.754 -7.003 3.000 1.00 94.00 212 LEU A C 1
ATOM 1698 O O . LEU A 1 212 ? -3.864 -7.506 3.179 1.00 94.00 212 LEU A O 1
ATOM 1702 N N . TYR A 1 213 ? -1.692 -7.343 3.734 1.00 94.38 213 TYR A N 1
ATOM 1703 C CA . TYR A 1 213 ? -1.759 -8.377 4.767 1.00 94.38 213 TYR A CA 1
ATOM 1704 C C . TYR A 1 213 ? -2.659 -7.973 5.937 1.00 94.38 213 TYR A C 1
ATOM 1706 O O . TYR A 1 213 ? -3.422 -8.807 6.427 1.00 94.38 213 TYR A O 1
ATOM 1714 N N . ALA A 1 214 ? -2.666 -6.697 6.336 1.00 94.38 214 ALA A N 1
ATOM 1715 C CA . ALA A 1 214 ? -3.617 -6.217 7.333 1.00 94.38 214 ALA A CA 1
ATOM 1716 C C . ALA A 1 214 ? -5.061 -6.324 6.817 1.00 94.38 214 ALA A C 1
ATOM 1718 O O . ALA A 1 214 ? -5.906 -6.921 7.478 1.00 94.38 214 ALA A O 1
ATOM 1719 N N . LEU A 1 215 ? -5.346 -5.813 5.614 1.00 92.12 215 LEU A N 1
ATOM 1720 C CA . LEU A 1 215 ? -6.698 -5.807 5.039 1.00 92.12 215 LEU A CA 1
ATOM 1721 C C . LEU A 1 215 ? -7.277 -7.204 4.783 1.00 92.12 215 LEU A C 1
ATOM 1723 O O . LEU A 1 215 ? -8.497 -7.381 4.844 1.00 92.12 215 LEU A O 1
ATOM 1727 N N . THR A 1 216 ? -6.417 -8.174 4.480 1.00 91.50 216 THR A N 1
ATOM 1728 C CA . THR A 1 216 ? -6.797 -9.570 4.216 1.00 91.50 216 THR A CA 1
ATOM 1729 C C . THR A 1 216 ? -6.767 -10.449 5.465 1.00 91.50 216 THR A C 1
ATOM 1731 O O . THR A 1 216 ? -7.319 -11.546 5.445 1.00 91.50 216 THR A O 1
ATOM 1734 N N . GLY A 1 217 ? -6.207 -9.961 6.577 1.00 91.31 217 GLY A N 1
ATOM 1735 C CA . GLY A 1 217 ? -6.083 -10.731 7.814 1.00 91.31 217 GLY A CA 1
ATOM 1736 C C . GLY A 1 217 ? -4.975 -11.792 7.773 1.00 91.31 217 GLY A C 1
ATOM 1737 O O . GLY A 1 217 ? -5.022 -12.751 8.542 1.00 91.31 217 GLY A O 1
ATOM 1738 N N . GLU A 1 218 ? -3.966 -11.633 6.915 1.00 92.56 218 GLU A N 1
ATOM 1739 C CA . GLU A 1 218 ? -2.802 -12.525 6.803 1.00 92.56 218 GLU A CA 1
ATOM 1740 C C . GLU A 1 218 ? -1.812 -12.282 7.958 1.00 92.56 218 GLU A C 1
ATOM 1742 O O . GLU A 1 218 ? -0.719 -11.736 7.789 1.00 92.56 218 GLU A O 1
ATOM 1747 N N . ARG A 1 219 ? -2.221 -12.652 9.179 1.00 90.94 219 ARG A N 1
ATOM 1748 C CA . ARG A 1 219 ? -1.525 -12.315 10.434 1.00 90.94 219 ARG A CA 1
ATOM 1749 C C . ARG A 1 219 ? -0.052 -12.715 10.440 1.00 90.94 219 ARG A C 1
ATOM 1751 O O . ARG A 1 219 ? 0.788 -11.912 10.833 1.00 90.94 219 ARG A O 1
ATOM 1758 N N . GLU A 1 220 ? 0.246 -13.961 10.085 1.00 91.31 220 GLU A N 1
ATOM 1759 C CA . GLU A 1 220 ? 1.608 -14.502 10.184 1.00 91.31 220 GLU A CA 1
ATOM 1760 C C . GLU A 1 220 ? 2.556 -13.763 9.240 1.00 91.31 220 GLU A C 1
ATOM 1762 O O . GLU A 1 220 ? 3.631 -13.337 9.654 1.00 91.31 220 GLU A O 1
ATOM 1767 N N . ARG A 1 221 ? 2.104 -13.507 8.010 1.00 92.44 221 ARG A N 1
ATOM 1768 C CA . ARG A 1 221 ? 2.860 -12.751 7.006 1.00 92.44 221 ARG A CA 1
ATOM 1769 C C . ARG A 1 221 ? 3.053 -11.297 7.417 1.00 92.44 221 ARG A C 1
ATOM 1771 O O . ARG A 1 221 ? 4.157 -10.774 7.324 1.00 92.44 221 ARG A O 1
ATOM 1778 N N . MET A 1 222 ? 2.004 -10.662 7.945 1.00 92.88 222 MET A N 1
ATOM 1779 C CA . MET A 1 222 ? 2.084 -9.300 8.474 1.00 92.88 222 MET A CA 1
ATOM 1780 C C . MET A 1 222 ? 3.112 -9.191 9.608 1.00 92.88 222 MET A C 1
ATOM 1782 O O . MET A 1 222 ? 3.887 -8.242 9.633 1.00 92.88 222 MET A O 1
ATOM 1786 N N . GLN A 1 223 ? 3.146 -10.155 10.535 1.00 92.06 223 GLN A N 1
ATOM 1787 C CA . GLN A 1 223 ? 4.121 -10.171 11.631 1.00 92.06 223 GLN A CA 1
ATOM 1788 C C . GLN A 1 223 ? 5.546 -10.401 11.142 1.00 92.06 223 GLN A C 1
ATOM 1790 O O . GLN A 1 223 ? 6.456 -9.716 11.596 1.00 92.06 223 GLN A O 1
ATOM 1795 N N . GLN A 1 224 ? 5.741 -11.340 10.215 1.00 92.88 224 GLN A N 1
ATOM 1796 C CA . GLN A 1 224 ? 7.047 -11.590 9.607 1.00 92.88 224 GLN A CA 1
ATOM 1797 C C . GLN A 1 224 ? 7.581 -10.330 8.923 1.00 92.88 224 GLN A C 1
ATOM 1799 O O . GLN A 1 224 ? 8.714 -9.933 9.184 1.00 92.88 224 GLN A O 1
ATOM 1804 N N . LEU A 1 225 ? 6.743 -9.661 8.126 1.00 93.38 225 LEU A N 1
ATOM 1805 C CA . LEU A 1 225 ? 7.110 -8.417 7.456 1.00 93.38 225 LEU A CA 1
ATOM 1806 C C . LEU A 1 225 ? 7.394 -7.291 8.461 1.00 93.38 225 LEU A C 1
ATOM 1808 O O . LEU A 1 225 ? 8.416 -6.626 8.350 1.00 93.38 225 LEU A O 1
ATOM 1812 N N . MET A 1 226 ? 6.546 -7.109 9.478 1.00 92.31 226 MET A N 1
ATOM 1813 C CA . MET A 1 226 ? 6.762 -6.094 10.517 1.00 92.31 226 MET A CA 1
ATOM 1814 C C . MET A 1 226 ? 8.078 -6.321 11.277 1.00 92.31 226 MET A C 1
ATOM 1816 O O . MET A 1 226 ? 8.821 -5.374 11.520 1.00 92.31 226 MET A O 1
ATOM 1820 N N . ASN A 1 227 ? 8.400 -7.575 11.609 1.00 90.75 227 ASN A N 1
ATOM 1821 C CA . ASN A 1 227 ? 9.653 -7.921 12.278 1.00 90.75 227 ASN A CA 1
ATOM 1822 C C . ASN A 1 227 ? 10.871 -7.634 11.394 1.00 90.75 227 ASN A C 1
ATOM 1824 O O . ASN A 1 227 ? 11.869 -7.139 11.913 1.00 90.75 227 ASN A O 1
ATOM 1828 N N . ALA A 1 228 ? 10.782 -7.923 10.091 1.00 88.62 228 ALA A N 1
ATOM 1829 C CA . ALA A 1 228 ? 11.842 -7.635 9.125 1.00 88.62 228 ALA A CA 1
ATOM 1830 C C . ALA A 1 228 ? 12.058 -6.126 8.931 1.00 88.62 228 ALA A C 1
ATOM 1832 O O . ALA A 1 228 ? 13.190 -5.684 8.787 1.00 88.62 228 ALA A O 1
ATOM 1833 N N . ILE A 1 229 ? 10.984 -5.331 8.983 1.00 89.00 229 ILE A N 1
ATOM 1834 C CA . ILE A 1 229 ? 11.056 -3.864 8.926 1.00 89.00 229 ILE A CA 1
ATOM 1835 C C . ILE A 1 229 ? 11.725 -3.290 10.183 1.00 89.00 229 ILE A C 1
ATOM 1837 O O . ILE A 1 229 ? 12.532 -2.370 10.093 1.00 89.00 229 ILE A O 1
ATOM 1841 N N . GLN A 1 230 ? 11.391 -3.816 11.364 1.00 85.69 230 GLN A N 1
ATOM 1842 C CA . GLN A 1 230 ? 11.928 -3.327 12.640 1.00 85.69 230 GLN A CA 1
ATOM 1843 C C . GLN A 1 230 ? 13.354 -3.807 12.922 1.00 85.69 230 GLN A C 1
ATOM 1845 O O . GLN A 1 230 ? 14.088 -3.141 13.648 1.00 85.69 230 GLN A O 1
ATOM 1850 N N . ASN A 1 231 ? 13.732 -4.960 12.372 1.00 84.62 231 ASN A N 1
ATOM 1851 C CA . ASN A 1 231 ? 15.044 -5.573 12.546 1.00 84.62 231 ASN A CA 1
ATOM 1852 C C . ASN A 1 231 ? 15.628 -5.904 11.164 1.00 84.62 231 ASN A C 1
ATOM 1854 O O . ASN A 1 231 ? 15.705 -7.086 10.806 1.00 84.62 231 ASN A O 1
ATOM 1858 N N . PRO A 1 232 ? 15.984 -4.883 10.364 1.00 77.25 232 PRO A N 1
ATOM 1859 C CA . PRO A 1 232 ? 16.654 -5.118 9.097 1.00 77.25 232 PRO A CA 1
ATOM 1860 C C . PRO A 1 232 ? 18.004 -5.814 9.357 1.00 77.25 232 PRO A C 1
ATOM 1862 O O . PRO A 1 232 ? 18.634 -5.560 10.388 1.00 77.25 232 PRO A O 1
ATOM 1865 N N . PRO A 1 233 ? 18.440 -6.726 8.474 1.00 72.25 233 PRO A N 1
ATOM 1866 C CA . PRO A 1 233 ? 19.709 -7.428 8.642 1.00 72.25 233 PRO A CA 1
ATOM 1867 C C . PRO A 1 233 ? 20.906 -6.456 8.542 1.00 72.25 233 PRO A C 1
ATOM 1869 O O . PRO A 1 233 ? 20.801 -5.399 7.926 1.00 72.25 233 PRO A O 1
ATOM 1872 N N . GLU A 1 234 ? 22.034 -6.784 9.189 1.00 66.50 234 GLU A N 1
ATOM 1873 C CA . GLU A 1 234 ? 23.200 -5.881 9.349 1.00 66.50 234 GLU A CA 1
ATOM 1874 C C . GLU A 1 234 ? 23.843 -5.445 8.015 1.00 66.50 234 GLU A C 1
ATOM 1876 O O . GLU A 1 234 ? 24.455 -4.386 7.927 1.00 66.50 234 GLU A O 1
ATOM 1881 N N . ASP A 1 235 ? 23.677 -6.228 6.951 1.00 63.06 235 ASP A N 1
ATOM 1882 C CA . ASP A 1 235 ? 24.114 -5.914 5.587 1.00 63.06 235 ASP A CA 1
ATOM 1883 C C . ASP A 1 235 ? 23.186 -4.926 4.852 1.00 63.06 235 ASP A C 1
ATOM 1885 O O . ASP A 1 235 ? 23.547 -4.406 3.795 1.00 63.06 235 ASP A O 1
ATOM 1889 N N . ALA A 1 236 ? 22.021 -4.606 5.424 1.00 57.38 236 ALA A N 1
ATOM 1890 C CA . ALA A 1 236 ? 21.075 -3.622 4.903 1.00 57.38 236 ALA A CA 1
ATOM 1891 C C . ALA A 1 236 ? 21.323 -2.190 5.417 1.00 57.38 236 ALA A C 1
ATOM 1893 O O . ALA A 1 236 ? 20.544 -1.292 5.091 1.00 57.38 236 ALA A O 1
ATOM 1894 N N . GLU A 1 237 ? 22.391 -1.930 6.185 1.00 52.38 237 GLU A N 1
ATOM 1895 C CA . GLU A 1 237 ? 22.705 -0.581 6.692 1.00 52.38 237 GLU A CA 1
ATOM 1896 C C . GLU A 1 237 ? 22.869 0.463 5.568 1.00 52.38 237 GLU A C 1
ATOM 1898 O O . GLU A 1 237 ? 22.413 1.595 5.721 1.00 52.38 237 GLU A O 1
ATOM 1903 N N . GLU A 1 238 ? 23.407 0.088 4.398 1.00 53.97 238 GLU A N 1
ATOM 1904 C CA . GLU A 1 238 ? 23.460 0.974 3.215 1.00 53.97 238 GLU A CA 1
ATOM 1905 C C . GLU A 1 238 ? 22.076 1.255 2.599 1.00 53.97 238 GLU A C 1
ATOM 1907 O O . GLU A 1 238 ? 21.901 2.226 1.863 1.00 53.97 238 GLU A O 1
ATOM 1912 N N . GLN A 1 239 ? 21.069 0.435 2.908 1.00 58.19 239 GLN A N 1
ATOM 1913 C CA . GLN A 1 239 ? 19.708 0.542 2.379 1.00 58.19 239 GLN A CA 1
ATOM 1914 C C . GLN A 1 239 ? 18.704 1.074 3.407 1.00 58.19 239 GLN A C 1
ATOM 1916 O O . GLN A 1 239 ? 17.525 1.206 3.077 1.00 58.19 239 GLN A O 1
ATOM 1921 N N . LEU A 1 240 ? 19.141 1.432 4.622 1.00 59.78 240 LEU A N 1
ATOM 1922 C CA . LEU A 1 240 ? 18.252 1.865 5.708 1.00 59.78 240 LEU A CA 1
ATOM 1923 C C . LEU A 1 240 ? 17.384 3.077 5.324 1.00 59.78 240 LEU A C 1
ATOM 1925 O O . LEU A 1 240 ? 16.226 3.150 5.728 1.00 59.78 240 LEU A O 1
ATOM 1929 N N . GLU A 1 241 ? 17.902 3.993 4.492 1.00 66.81 241 GLU A N 1
ATOM 1930 C CA . GLU A 1 241 ? 17.135 5.138 3.966 1.00 66.81 241 GLU A CA 1
ATOM 1931 C C . GLU A 1 241 ? 15.926 4.714 3.111 1.00 66.81 241 GLU A C 1
ATOM 1933 O O . GLU A 1 241 ? 14.952 5.460 2.994 1.00 66.81 241 GLU A O 1
ATOM 1938 N N . ASN A 1 242 ? 15.975 3.514 2.529 1.00 73.69 242 ASN A N 1
ATOM 1939 C CA . ASN A 1 242 ? 14.941 2.965 1.657 1.00 73.69 242 ASN A CA 1
ATOM 1940 C C . ASN A 1 242 ? 13.974 2.024 2.384 1.00 73.69 242 ASN A C 1
ATOM 1942 O O . ASN A 1 242 ? 13.040 1.530 1.752 1.00 73.69 242 ASN A O 1
ATOM 1946 N N . HIS A 1 243 ? 14.169 1.762 3.677 1.00 76.50 243 HIS A N 1
ATOM 1947 C CA . HIS A 1 243 ? 13.232 0.971 4.466 1.00 76.50 243 HIS A CA 1
ATOM 1948 C C . HIS A 1 243 ? 12.094 1.834 5.011 1.00 76.50 243 HIS A C 1
ATOM 1950 O O . HIS A 1 243 ? 12.237 3.027 5.289 1.00 76.50 243 HIS A O 1
ATOM 1956 N N . LEU A 1 244 ? 10.921 1.219 5.159 1.00 83.81 244 LEU A N 1
ATOM 1957 C CA . LEU A 1 244 ? 9.791 1.872 5.803 1.00 83.81 244 LEU A CA 1
ATOM 1958 C C . LEU A 1 244 ? 10.086 2.035 7.299 1.00 83.81 244 LEU A C 1
ATOM 1960 O O . LEU A 1 244 ? 10.260 1.053 8.006 1.00 83.81 244 LEU A O 1
ATOM 1964 N N . THR A 1 245 ? 10.092 3.263 7.803 1.00 84.50 245 THR A N 1
ATOM 1965 C CA . THR A 1 245 ? 10.132 3.524 9.244 1.00 84.50 245 THR A CA 1
ATOM 1966 C C . THR A 1 245 ? 8.718 3.783 9.742 1.00 84.50 245 THR A C 1
ATOM 1968 O O . THR A 1 245 ? 7.973 4.530 9.115 1.00 84.50 245 THR A O 1
ATOM 1971 N N . LEU A 1 246 ? 8.334 3.137 10.844 1.00 87.06 246 LEU A N 1
ATOM 1972 C CA . LEU A 1 246 ? 7.008 3.279 11.440 1.00 87.06 246 LEU A CA 1
ATOM 1973 C C . LEU A 1 246 ? 7.129 3.685 12.902 1.00 87.06 246 LEU A C 1
ATOM 1975 O O . LEU A 1 246 ? 7.905 3.095 13.657 1.00 87.06 246 LEU A O 1
ATOM 1979 N N . ASP A 1 247 ? 6.293 4.634 13.321 1.00 90.19 247 ASP A N 1
ATOM 1980 C CA . ASP A 1 247 ? 6.078 4.882 14.746 1.00 90.19 247 ASP A CA 1
ATOM 1981 C C . ASP A 1 247 ? 5.595 3.599 15.451 1.00 90.19 247 ASP A C 1
ATOM 1983 O O . ASP A 1 247 ? 4.848 2.781 14.899 1.00 90.19 247 ASP A O 1
ATOM 1987 N N . GLU A 1 248 ? 6.010 3.412 16.702 1.00 91.75 248 GLU A N 1
ATOM 1988 C CA . GLU A 1 248 ? 5.686 2.209 17.469 1.00 91.75 248 GLU A CA 1
ATOM 1989 C C . GLU A 1 248 ? 4.165 2.050 17.662 1.00 91.75 248 GLU A C 1
ATOM 1991 O O . GLU A 1 248 ? 3.623 0.946 17.561 1.00 91.75 248 GLU A O 1
ATOM 1996 N N . ASN A 1 249 ? 3.437 3.148 17.894 1.00 94.69 249 ASN A N 1
ATOM 1997 C CA . ASN A 1 249 ? 1.984 3.105 18.058 1.00 94.69 249 ASN A CA 1
ATOM 1998 C C . ASN A 1 249 ? 1.265 2.901 16.720 1.00 94.69 249 ASN A C 1
ATOM 2000 O O . ASN A 1 249 ? 0.245 2.211 16.685 1.00 94.69 249 ASN A O 1
ATOM 2004 N N . VAL A 1 250 ? 1.805 3.438 15.621 1.00 94.25 250 VAL A N 1
ATOM 2005 C CA . VAL A 1 250 ? 1.328 3.132 14.261 1.00 94.25 250 VAL A CA 1
ATOM 2006 C C . VAL A 1 250 ? 1.478 1.640 13.969 1.00 94.25 250 VAL A C 1
ATOM 2008 O O . VAL A 1 250 ? 0.508 0.992 13.576 1.00 94.25 250 VAL A O 1
ATOM 2011 N N . SER A 1 251 ? 2.649 1.067 14.250 1.00 93.88 251 SER A N 1
ATOM 2012 C CA . SER A 1 251 ? 2.914 -0.367 14.080 1.00 93.88 251 SER A CA 1
ATOM 2013 C C . SER A 1 251 ? 1.912 -1.219 14.867 1.00 93.88 251 SER A C 1
ATOM 2015 O O . SER A 1 251 ? 1.306 -2.143 14.318 1.00 93.88 251 SER A O 1
ATOM 2017 N N . ARG A 1 252 ? 1.659 -0.870 16.140 1.00 95.50 252 ARG A N 1
ATOM 2018 C CA . ARG A 1 252 ? 0.653 -1.541 16.984 1.00 95.50 252 ARG A CA 1
ATOM 2019 C C . ARG A 1 252 ? -0.756 -1.463 16.398 1.00 95.50 252 ARG A C 1
ATOM 2021 O O . ARG A 1 252 ? -1.483 -2.455 16.459 1.00 95.50 252 ARG A O 1
ATOM 2028 N N . LEU A 1 253 ? -1.157 -0.322 15.837 1.00 96.62 253 LEU A N 1
ATOM 2029 C CA . LEU A 1 253 ? -2.485 -0.174 15.240 1.00 96.62 253 LEU A CA 1
ATOM 2030 C C . LEU A 1 253 ? -2.631 -0.910 13.903 1.00 96.62 253 LEU A C 1
ATOM 2032 O O . LEU A 1 253 ? -3.674 -1.516 13.671 1.00 96.62 253 LEU A O 1
ATOM 2036 N N . ILE A 1 254 ? -1.598 -0.948 13.059 1.00 95.94 254 ILE A N 1
ATOM 2037 C CA . ILE A 1 254 ? -1.612 -1.772 11.838 1.00 95.94 254 ILE A CA 1
ATOM 2038 C C . ILE A 1 254 ? -1.791 -3.248 12.210 1.00 95.94 254 ILE A C 1
ATOM 2040 O O . ILE A 1 254 ? -2.650 -3.933 11.648 1.00 95.94 254 ILE A O 1
ATOM 2044 N N . LEU A 1 255 ? -1.049 -3.724 13.218 1.00 95.62 255 LEU A N 1
ATOM 2045 C CA . LEU A 1 255 ? -1.232 -5.073 13.748 1.00 95.62 255 LEU A CA 1
ATOM 2046 C C . LEU A 1 255 ? -2.657 -5.263 14.286 1.00 95.62 255 LEU A C 1
ATOM 2048 O O . LEU A 1 255 ? -3.297 -6.258 13.952 1.00 95.62 255 LEU A O 1
ATOM 2052 N N . CYS A 1 256 ? -3.183 -4.309 15.064 1.00 97.06 256 CYS A N 1
ATOM 2053 C CA . CYS A 1 256 ? -4.561 -4.327 15.563 1.00 97.06 256 CYS A CA 1
ATOM 2054 C C . CYS A 1 256 ? -5.574 -4.527 14.424 1.00 97.06 256 CYS A C 1
ATOM 2056 O O . CYS A 1 256 ? -6.444 -5.394 14.528 1.00 97.06 256 CYS A O 1
ATOM 2058 N N . HIS A 1 257 ? -5.428 -3.796 13.314 1.00 96.44 257 HIS A N 1
ATOM 2059 C CA . HIS A 1 257 ? -6.278 -3.944 12.133 1.00 96.44 257 HIS A CA 1
ATOM 2060 C C . HIS A 1 257 ? -6.177 -5.349 11.527 1.00 96.44 257 HIS A C 1
ATOM 2062 O O . HIS A 1 257 ? -7.203 -5.990 11.302 1.00 96.44 257 HIS A O 1
ATOM 2068 N N . GLY A 1 258 ? -4.968 -5.884 11.331 1.00 95.50 258 GLY A N 1
ATOM 2069 C CA . GLY A 1 258 ? -4.803 -7.244 10.804 1.00 95.50 258 GLY A CA 1
ATOM 2070 C C . GLY A 1 258 ? -5.375 -8.331 11.724 1.00 95.50 258 GLY A C 1
ATOM 2071 O O . GLY A 1 258 ? -6.029 -9.272 11.264 1.00 95.50 258 GLY A O 1
ATOM 2072 N N . TYR A 1 259 ? -5.216 -8.189 13.043 1.00 96.69 259 TYR A N 1
ATOM 2073 C CA . TYR A 1 259 ? -5.851 -9.076 14.025 1.00 96.69 259 TYR A CA 1
ATOM 2074 C C . TYR A 1 259 ? -7.383 -8.978 13.988 1.00 96.69 259 TYR A C 1
ATOM 2076 O O . TYR A 1 259 ? -8.077 -9.993 14.046 1.00 96.69 259 TYR A O 1
ATOM 2084 N N . PHE A 1 260 ? -7.925 -7.773 13.815 1.00 96.75 260 PHE A N 1
ATOM 2085 C CA . PHE A 1 260 ? -9.360 -7.563 13.665 1.00 96.75 260 PHE A CA 1
ATOM 2086 C C . PHE A 1 260 ? -9.917 -8.254 12.410 1.00 96.75 260 PHE A C 1
ATOM 2088 O O . PHE A 1 260 ? -10.918 -8.969 12.503 1.00 96.75 260 PHE A O 1
ATOM 2095 N N . PHE A 1 261 ? -9.260 -8.115 11.253 1.00 93.88 261 PHE A N 1
ATOM 2096 C CA . PHE A 1 261 ? -9.721 -8.746 10.007 1.00 93.88 261 PHE A CA 1
ATOM 2097 C C . PHE A 1 261 ? -9.523 -10.264 9.980 1.00 93.88 261 PHE A C 1
ATOM 2099 O O . PHE A 1 261 ? -10.354 -10.970 9.410 1.00 93.88 261 PHE A O 1
ATOM 2106 N N . SER A 1 262 ? -8.517 -10.786 10.688 1.00 94.69 262 SER A N 1
ATOM 2107 C CA . SER A 1 262 ? -8.368 -12.229 10.943 1.00 94.69 262 SER A CA 1
ATOM 2108 C C . SER A 1 262 ? -9.328 -12.776 12.012 1.00 94.69 262 SER A C 1
ATOM 2110 O O . SER A 1 262 ? -9.283 -13.962 12.336 1.00 94.69 262 SER A O 1
ATOM 2112 N N . LYS A 1 263 ? -10.239 -11.937 12.533 1.00 95.81 263 LYS A N 1
ATOM 2113 C CA . LYS A 1 263 ? -11.245 -12.262 13.564 1.00 95.81 263 LYS A CA 1
ATOM 2114 C C . LYS A 1 263 ? -10.658 -12.642 14.922 1.00 95.81 263 LYS A C 1
ATOM 2116 O O . LYS A 1 263 ? -11.355 -13.200 15.770 1.00 95.81 263 LYS A O 1
ATOM 2121 N N . ASN A 1 264 ? -9.396 -12.310 15.157 1.00 96.19 264 ASN A N 1
ATOM 2122 C CA . ASN A 1 264 ? -8.766 -12.478 16.448 1.00 96.19 264 ASN A CA 1
ATOM 2123 C C . ASN A 1 264 ? -8.919 -11.191 17.276 1.00 96.19 264 ASN A C 1
ATOM 2125 O O . ASN A 1 264 ? -8.028 -10.347 17.391 1.00 96.19 264 ASN A O 1
ATOM 2129 N N . TYR A 1 265 ? -10.122 -11.037 17.824 1.00 96.75 265 TYR A N 1
ATOM 2130 C CA . TYR A 1 265 ? -10.548 -9.820 18.506 1.00 96.75 265 TYR A CA 1
ATOM 2131 C C . TYR A 1 265 ? -9.876 -9.593 19.863 1.00 96.75 265 TYR A C 1
ATOM 2133 O O . TYR A 1 265 ? -9.832 -8.454 20.318 1.00 96.75 265 TYR A O 1
ATOM 2141 N N . LEU A 1 266 ? -9.366 -10.643 20.515 1.00 96.44 266 LEU A N 1
ATOM 2142 C CA . LEU A 1 266 ? -8.707 -10.515 21.814 1.00 96.44 266 LEU A CA 1
ATOM 2143 C C . LEU A 1 266 ? -7.368 -9.784 21.660 1.00 96.44 266 LEU A C 1
ATOM 2145 O O . LEU A 1 266 ? -7.152 -8.758 22.306 1.00 96.44 266 LEU A O 1
ATOM 2149 N N . GLU A 1 267 ? -6.512 -10.253 20.756 1.00 96.94 267 GLU A N 1
ATOM 2150 C CA . GLU A 1 267 ? -5.233 -9.619 20.442 1.00 96.94 267 GLU A CA 1
ATOM 2151 C C . GLU A 1 267 ? -5.430 -8.232 19.817 1.00 96.94 267 GLU A C 1
ATOM 2153 O O . GLU A 1 267 ? -4.734 -7.287 20.195 1.00 96.94 267 GLU A O 1
ATOM 2158 N N . ALA A 1 268 ? -6.423 -8.068 18.931 1.00 97.81 268 ALA A N 1
ATOM 2159 C CA . ALA A 1 268 ? -6.771 -6.752 18.391 1.00 97.81 268 ALA A CA 1
ATOM 2160 C C . ALA A 1 268 ? -7.122 -5.760 19.515 1.00 97.81 268 ALA A C 1
ATOM 2162 O O . ALA A 1 268 ? -6.606 -4.643 19.545 1.00 97.81 268 ALA A O 1
ATOM 2163 N N . LEU A 1 269 ? -7.949 -6.181 20.477 1.00 98.06 269 LEU A N 1
ATOM 2164 C CA . LEU A 1 269 ? -8.355 -5.352 21.610 1.00 98.06 269 LEU A CA 1
ATOM 2165 C C . LEU A 1 269 ? -7.171 -5.000 22.520 1.00 98.06 269 LEU A C 1
ATOM 2167 O O . LEU A 1 269 ? -7.068 -3.865 22.984 1.00 98.06 269 LEU A O 1
ATOM 2171 N N . GLN A 1 270 ? -6.267 -5.949 22.774 1.00 98.12 270 GLN A N 1
ATOM 2172 C CA . GLN A 1 270 ? -5.064 -5.699 23.571 1.00 98.12 270 GLN A CA 1
ATOM 2173 C C . GLN A 1 270 ? -4.173 -4.633 22.923 1.00 98.12 270 GLN A C 1
ATOM 2175 O O . GLN A 1 270 ? -3.764 -3.691 23.603 1.00 98.12 270 GLN A O 1
ATOM 2180 N N . LEU A 1 271 ? -3.928 -4.735 21.614 1.00 97.88 271 LEU A N 1
ATOM 2181 C CA . LEU A 1 271 ? -3.128 -3.762 20.865 1.00 97.88 271 LEU A CA 1
ATOM 2182 C C . LEU A 1 271 ? -3.785 -2.378 20.828 1.00 97.88 271 LEU A C 1
ATOM 2184 O O . LEU A 1 271 ? -3.112 -1.376 21.073 1.00 97.88 271 LEU A O 1
ATOM 2188 N N . ALA A 1 272 ? -5.102 -2.315 20.604 1.00 97.94 272 ALA A N 1
ATOM 2189 C CA . ALA A 1 272 ? -5.849 -1.061 20.669 1.00 97.94 272 ALA A CA 1
ATOM 2190 C C . ALA A 1 272 ? -5.679 -0.390 22.043 1.00 97.94 272 ALA A C 1
ATOM 2192 O O . ALA A 1 272 ? -5.333 0.786 22.134 1.00 97.94 272 ALA A O 1
ATOM 2193 N N . ARG A 1 273 ? -5.830 -1.144 23.136 1.00 98.19 273 ARG A N 1
ATOM 2194 C CA . ARG A 1 273 ? -5.683 -0.606 24.497 1.00 98.19 273 ARG A CA 1
ATOM 2195 C C . ARG A 1 273 ? -4.274 -0.112 24.798 1.00 98.19 273 ARG A C 1
ATOM 2197 O O . ARG A 1 273 ? -4.139 0.932 25.432 1.00 98.19 273 ARG A O 1
ATOM 2204 N N . GLN A 1 274 ? -3.244 -0.815 24.326 1.00 97.94 274 GLN A N 1
ATOM 2205 C CA . GLN A 1 274 ? -1.858 -0.364 24.479 1.00 97.94 274 GLN A CA 1
ATOM 2206 C C . GLN A 1 274 ? -1.655 1.033 23.886 1.00 97.94 274 GLN A C 1
ATOM 2208 O O . GLN A 1 274 ? -1.014 1.861 24.520 1.00 97.94 274 GLN A O 1
ATOM 2213 N N . VAL A 1 275 ? -2.248 1.326 22.724 1.00 97.69 275 VAL A N 1
ATOM 2214 C CA . VAL A 1 275 ? -2.144 2.653 22.097 1.00 97.69 275 VAL A CA 1
ATOM 2215 C C . VAL A 1 275 ? -3.067 3.674 22.76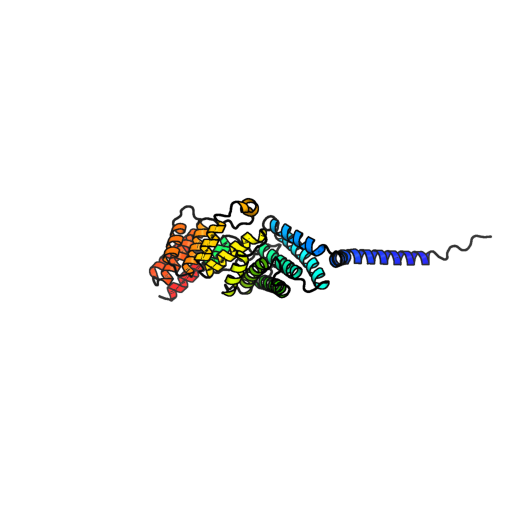2 1.00 97.69 275 VAL A C 1
ATOM 2217 O O . VAL A 1 275 ? -2.630 4.777 23.083 1.00 97.69 275 VAL A O 1
ATOM 2220 N N . LYS A 1 276 ? -4.327 3.314 23.035 1.00 97.62 276 LYS A N 1
ATOM 2221 C CA . LYS A 1 276 ? -5.323 4.192 23.675 1.00 97.62 276 LYS A CA 1
ATOM 2222 C C . LYS A 1 276 ? -4.837 4.768 25.008 1.00 97.62 276 LYS A C 1
ATOM 2224 O O . LYS A 1 276 ? -5.048 5.955 25.275 1.00 97.62 276 LYS A O 1
ATOM 2229 N N . TYR A 1 277 ? -4.222 3.926 25.839 1.00 96.62 277 TYR A N 1
ATOM 2230 C CA . TYR A 1 277 ? -3.773 4.281 27.186 1.00 96.62 277 TYR A CA 1
ATOM 2231 C C . TYR A 1 277 ? -2.302 4.707 27.253 1.00 96.62 277 TYR A C 1
ATOM 2233 O O . TYR A 1 277 ? -1.829 5.045 28.337 1.00 96.62 277 TYR A O 1
ATOM 2241 N N . ASN A 1 278 ? -1.586 4.739 26.126 1.00 96.50 278 ASN A N 1
ATOM 2242 C CA . ASN A 1 278 ? -0.240 5.295 26.077 1.00 96.50 278 ASN A CA 1
ATOM 2243 C C . ASN A 1 278 ? -0.308 6.836 26.118 1.00 96.50 278 ASN A C 1
ATOM 2245 O O . ASN A 1 278 ? -0.814 7.443 25.170 1.00 96.50 278 ASN A O 1
ATOM 2249 N N . PRO A 1 279 ? 0.212 7.500 27.169 1.00 92.12 279 PRO A N 1
ATOM 2250 C CA . PRO A 1 279 ? 0.191 8.960 27.259 1.00 92.12 279 PRO A CA 1
ATOM 2251 C C . PRO A 1 279 ? 1.087 9.643 26.217 1.00 92.12 279 PRO A C 1
ATOM 2253 O O . PRO A 1 279 ? 0.881 10.818 25.931 1.00 92.12 279 PRO A O 1
ATOM 2256 N N . ALA A 1 280 ? 2.060 8.924 25.647 1.00 93.88 280 ALA A N 1
ATOM 2257 C CA . ALA A 1 280 ? 2.938 9.434 24.598 1.00 93.88 280 ALA A CA 1
ATOM 2258 C C . ALA A 1 280 ? 2.337 9.299 23.186 1.00 93.88 280 ALA A C 1
ATOM 2260 O O . ALA A 1 280 ? 2.876 9.870 22.241 1.00 93.88 280 ALA A O 1
ATOM 2261 N N . ALA A 1 281 ? 1.234 8.558 23.017 1.00 94.56 281 ALA A N 1
ATOM 2262 C CA . ALA A 1 281 ? 0.597 8.407 21.714 1.00 94.56 281 ALA A CA 1
ATOM 2263 C C . ALA A 1 281 ? -0.135 9.694 21.305 1.00 94.56 281 ALA A C 1
ATOM 2265 O O . ALA A 1 281 ? -0.889 10.280 22.088 1.00 94.56 281 ALA A O 1
ATOM 2266 N N . ALA A 1 282 ? 0.039 10.101 20.046 1.00 94.38 282 ALA A N 1
ATOM 2267 C CA . ALA A 1 282 ? -0.671 11.243 19.481 1.00 94.38 282 ALA A CA 1
ATOM 2268 C C . ALA A 1 282 ? -2.197 11.062 19.579 1.00 94.38 282 ALA A C 1
ATOM 2270 O O . ALA A 1 282 ? -2.717 9.955 19.409 1.00 94.38 282 ALA A O 1
ATOM 2271 N N . THR A 1 283 ? -2.930 12.161 19.788 1.00 94.62 283 THR A N 1
ATOM 2272 C CA . THR A 1 283 ? -4.395 12.142 19.956 1.00 94.62 283 THR A CA 1
ATOM 2273 C C . THR A 1 283 ? -5.102 11.401 18.822 1.00 94.62 283 THR A C 1
ATOM 2275 O O . THR A 1 283 ? -5.970 10.579 19.090 1.00 94.62 283 THR A O 1
ATOM 2278 N N . ALA A 1 284 ? -4.682 11.605 17.569 1.00 93.00 284 ALA A N 1
ATOM 2279 C CA . ALA A 1 284 ? -5.263 10.917 16.415 1.00 93.00 284 ALA A CA 1
ATOM 2280 C C . ALA A 1 284 ? -5.126 9.381 16.489 1.00 93.00 284 ALA A C 1
ATOM 2282 O O . ALA A 1 284 ? -6.058 8.660 16.137 1.00 93.00 284 ALA A O 1
ATOM 2283 N N . LEU A 1 285 ? -4.002 8.869 17.001 1.00 95.50 285 LEU A N 1
ATOM 2284 C CA . LEU A 1 285 ? -3.795 7.428 17.185 1.00 95.50 285 LEU A CA 1
ATOM 2285 C C . LEU A 1 285 ? -4.654 6.889 18.333 1.00 95.50 285 LEU A C 1
ATOM 2287 O O . LEU A 1 285 ? -5.219 5.803 18.230 1.00 95.50 285 LEU A O 1
ATOM 2291 N N . ARG A 1 286 ? -4.815 7.666 19.411 1.00 97.00 286 ARG A N 1
ATOM 2292 C CA . ARG A 1 286 ? -5.700 7.310 20.531 1.00 97.00 286 ARG A CA 1
ATOM 2293 C C . ARG A 1 286 ? -7.175 7.299 20.121 1.00 97.00 286 ARG A C 1
ATOM 2295 O O . ARG A 1 286 ? -7.908 6.416 20.565 1.00 97.00 286 ARG A O 1
ATOM 2302 N N . VAL A 1 287 ? -7.600 8.224 19.257 1.00 96.62 287 VAL A N 1
ATOM 2303 C CA . VAL A 1 287 ? -8.940 8.225 18.638 1.00 96.62 287 VAL A CA 1
ATOM 2304 C C . VAL A 1 287 ? -9.150 6.932 17.857 1.00 96.62 287 VAL A C 1
ATOM 2306 O O . VAL A 1 287 ? -10.120 6.220 18.106 1.00 96.62 287 VAL A O 1
ATOM 2309 N N . GLU A 1 288 ? -8.216 6.580 16.971 1.00 96.50 288 GLU A N 1
ATOM 2310 C CA . GLU A 1 288 ? -8.317 5.372 16.148 1.00 96.50 288 GLU A CA 1
ATOM 2311 C C . GLU A 1 288 ? -8.317 4.085 16.990 1.00 96.50 288 GLU A C 1
ATOM 2313 O O . GLU A 1 288 ? -9.124 3.186 16.760 1.00 96.50 288 GLU A O 1
ATOM 2318 N N . ALA A 1 289 ? -7.481 4.022 18.026 1.00 97.88 289 ALA A N 1
ATOM 2319 C CA . ALA A 1 289 ? -7.456 2.920 18.981 1.00 97.88 289 ALA A CA 1
ATOM 2320 C C . ALA A 1 289 ? -8.793 2.755 19.725 1.00 97.88 289 ALA A C 1
ATOM 2322 O O . ALA A 1 289 ? -9.312 1.647 19.867 1.00 97.88 289 ALA A O 1
ATOM 2323 N N . THR A 1 290 ? -9.374 3.869 20.176 1.00 98.06 290 THR A N 1
ATOM 2324 C CA . THR A 1 290 ? -10.665 3.885 20.880 1.00 98.06 290 THR A CA 1
ATOM 2325 C C . THR A 1 290 ? -11.804 3.483 19.941 1.00 98.06 290 THR A C 1
ATOM 2327 O O . THR A 1 290 ? -12.674 2.698 20.317 1.00 98.06 290 THR A O 1
ATOM 2330 N N . ARG A 1 291 ? -11.758 3.935 18.681 1.00 97.19 291 ARG A N 1
ATOM 2331 C CA . ARG A 1 291 ? -12.682 3.505 17.626 1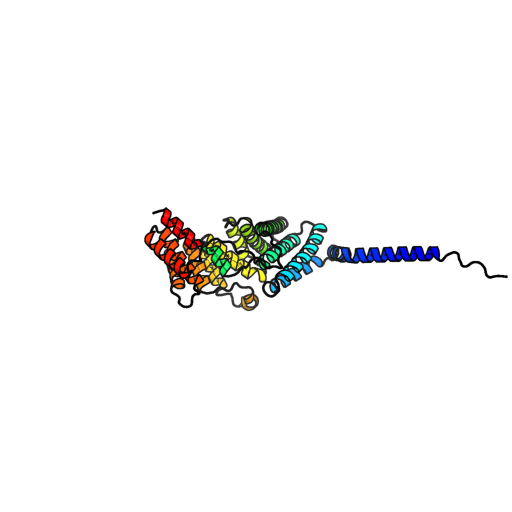.00 97.19 291 ARG A CA 1
ATOM 2332 C C . ARG A 1 291 ? -12.604 1.994 17.400 1.00 97.19 291 ARG A C 1
ATOM 2334 O O . ARG A 1 291 ? -13.642 1.342 17.317 1.00 97.19 291 ARG A O 1
ATOM 2341 N N . MET A 1 292 ? -11.396 1.431 17.322 1.00 97.75 292 MET A N 1
ATOM 2342 C CA . MET A 1 292 ? -11.196 -0.011 17.142 1.00 97.75 292 MET A CA 1
ATOM 2343 C C . MET A 1 292 ? -11.780 -0.836 18.290 1.00 97.75 292 MET A C 1
ATOM 2345 O O . MET A 1 292 ? -12.401 -1.866 18.037 1.00 97.75 292 MET A O 1
ATOM 2349 N N . GLU A 1 293 ? -11.650 -0.375 19.536 1.00 97.50 293 GLU A N 1
ATOM 2350 C CA . GLU A 1 293 ? -12.321 -0.999 20.683 1.00 97.50 293 GLU A CA 1
ATOM 2351 C C . GLU A 1 293 ? -13.851 -1.015 20.489 1.00 97.50 293 GLU A C 1
ATOM 2353 O O . GLU A 1 293 ? -14.484 -2.059 20.657 1.00 97.50 293 GLU A O 1
ATOM 2358 N N . GLY A 1 294 ? -14.432 0.097 20.027 1.00 96.81 294 GLY A N 1
ATOM 2359 C CA . GLY A 1 294 ? -15.852 0.186 19.672 1.00 96.81 294 GLY A CA 1
ATOM 2360 C C . GLY A 1 294 ? -16.290 -0.798 18.579 1.00 96.81 294 GLY A C 1
ATOM 2361 O O . GLY A 1 294 ? -17.277 -1.512 18.763 1.00 96.81 294 GLY A O 1
ATOM 2362 N N . GLU A 1 295 ? -15.546 -0.901 17.473 1.00 96.00 295 GLU A N 1
ATOM 2363 C CA . GLU A 1 295 ? -15.849 -1.859 16.392 1.00 96.00 295 GLU A CA 1
ATOM 2364 C C . GLU A 1 295 ? -15.762 -3.318 16.853 1.00 96.00 295 GLU A C 1
ATOM 2366 O O . GLU A 1 295 ? -16.587 -4.149 16.465 1.00 96.00 295 GLU A O 1
ATOM 2371 N N . ILE A 1 296 ? -14.787 -3.648 17.704 1.00 96.69 296 ILE A N 1
ATOM 2372 C CA . ILE A 1 296 ? -14.652 -4.995 18.268 1.00 96.69 296 ILE A CA 1
ATOM 2373 C C . ILE A 1 296 ? -15.894 -5.349 19.090 1.00 96.69 296 ILE A C 1
ATOM 2375 O O . ILE A 1 296 ? -16.493 -6.406 18.873 1.00 96.69 296 ILE A O 1
ATOM 2379 N N . PHE A 1 297 ? -16.326 -4.460 19.988 1.00 95.88 297 PHE A N 1
ATOM 2380 C CA . PHE A 1 297 ? -17.529 -4.690 20.789 1.00 95.88 297 PHE A CA 1
ATOM 2381 C C . PHE A 1 297 ? -18.801 -4.747 19.944 1.00 95.88 297 PHE A C 1
ATOM 2383 O O . PHE A 1 297 ? -19.700 -5.536 20.253 1.00 95.88 297 PHE A O 1
ATOM 2390 N N . TYR A 1 298 ? -18.867 -3.977 18.855 1.00 93.62 298 TYR A N 1
ATOM 2391 C CA . TYR A 1 298 ? -19.978 -4.058 17.914 1.00 93.62 298 TYR A CA 1
ATOM 2392 C C . TYR A 1 298 ? -20.080 -5.456 17.294 1.00 93.62 298 TYR A C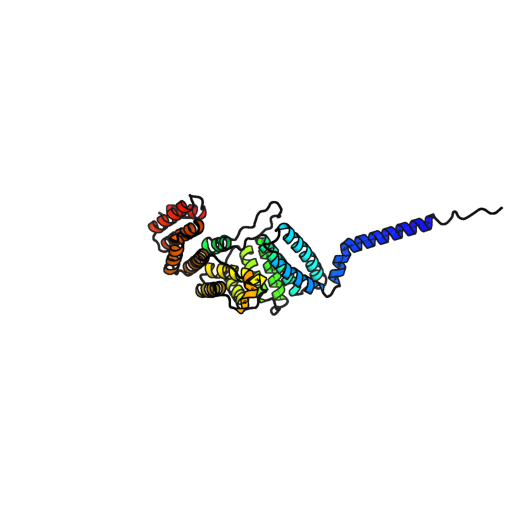 1
ATOM 2394 O O . TYR A 1 298 ? -21.132 -6.094 17.371 1.00 93.62 298 TYR A O 1
ATOM 2402 N N . ILE A 1 299 ? -18.976 -5.976 16.748 1.00 93.25 299 ILE A N 1
ATOM 2403 C CA . ILE A 1 299 ? -18.935 -7.314 16.139 1.00 93.25 299 ILE A CA 1
ATOM 2404 C C . ILE A 1 299 ? -19.228 -8.417 17.166 1.00 93.25 299 ILE A C 1
ATOM 2406 O O . ILE A 1 299 ? -19.905 -9.397 16.851 1.00 93.25 299 ILE A O 1
ATOM 2410 N N . GLN A 1 300 ? -18.793 -8.237 18.415 1.00 92.00 300 GLN A N 1
ATOM 2411 C CA . GLN A 1 300 ? -19.092 -9.139 19.531 1.00 92.00 300 GLN A CA 1
ATOM 2412 C C . GLN A 1 300 ? -20.534 -9.023 20.063 1.00 92.00 300 GLN A C 1
ATOM 2414 O O . GLN A 1 300 ? -20.866 -9.658 21.062 1.00 92.00 300 GLN A O 1
ATOM 2419 N N . ARG A 1 301 ? -21.409 -8.261 19.389 1.00 88.88 301 ARG A N 1
ATOM 2420 C CA . ARG A 1 301 ? -22.827 -8.065 19.740 1.00 88.88 301 ARG A CA 1
ATOM 2421 C C . ARG A 1 301 ? -23.039 -7.416 21.111 1.00 88.88 301 ARG A C 1
ATOM 2423 O O . ARG A 1 301 ? -24.016 -7.715 21.795 1.00 88.88 301 ARG A O 1
ATOM 2430 N N . SER A 1 302 ? -22.155 -6.496 21.491 1.00 91.06 302 SER A N 1
ATOM 2431 C CA . SER A 1 302 ? -22.300 -5.651 22.680 1.00 91.06 302 SER A CA 1
ATOM 2432 C C . SER A 1 302 ? -22.527 -4.188 22.268 1.00 91.06 302 SER A C 1
ATOM 2434 O O . SER A 1 302 ? -21.610 -3.368 22.351 1.00 91.06 302 SER A O 1
ATOM 2436 N N . PRO A 1 303 ? -23.736 -3.828 21.788 1.00 89.81 303 PRO A N 1
ATOM 2437 C CA . PRO A 1 303 ? -23.996 -2.504 21.220 1.00 89.81 303 PRO A CA 1
ATOM 2438 C C . PRO A 1 303 ? -23.824 -1.372 22.240 1.00 89.81 303 PRO A C 1
ATOM 2440 O O . PRO A 1 303 ? -23.330 -0.310 21.882 1.00 89.81 303 PRO A O 1
ATOM 2443 N N . GLY A 1 304 ? -24.151 -1.597 23.518 1.00 92.25 304 GLY A N 1
ATOM 2444 C CA . GLY A 1 304 ? -23.947 -0.593 24.568 1.00 92.25 304 GLY A CA 1
ATOM 2445 C C . GLY A 1 304 ? -22.469 -0.241 24.772 1.00 92.25 304 GLY A C 1
ATOM 2446 O O . GLY A 1 304 ? -22.118 0.934 24.842 1.00 92.25 304 GLY A O 1
ATOM 2447 N N . ALA A 1 305 ? -21.590 -1.250 24.796 1.00 94.38 305 ALA A N 1
ATOM 2448 C CA . ALA A 1 305 ? -20.147 -1.025 24.877 1.00 94.38 305 ALA A CA 1
ATOM 2449 C C . ALA A 1 305 ? -19.606 -0.389 23.587 1.00 94.38 305 ALA A C 1
ATOM 2451 O O . ALA A 1 305 ? -18.807 0.540 23.655 1.00 94.38 305 ALA A O 1
ATOM 2452 N N . ALA A 1 306 ? -20.082 -0.837 22.421 1.00 95.88 306 ALA A N 1
ATOM 2453 C CA . ALA A 1 306 ? -19.698 -0.259 21.137 1.00 95.88 306 ALA A CA 1
ATOM 2454 C C . ALA A 1 306 ? -20.004 1.245 21.070 1.00 95.88 306 ALA A C 1
ATOM 2456 O O . ALA A 1 306 ? -19.117 2.040 20.768 1.00 95.88 306 ALA A O 1
ATOM 2457 N N . ILE A 1 307 ? -21.231 1.642 21.424 1.00 96.38 307 ILE A N 1
ATOM 2458 C CA . ILE A 1 307 ? -21.665 3.046 21.448 1.00 96.38 307 ILE A CA 1
ATOM 2459 C C . ILE A 1 307 ? -20.856 3.855 22.457 1.00 96.38 307 ILE A C 1
ATOM 2461 O O . ILE A 1 307 ? -20.474 4.983 22.155 1.00 96.38 307 ILE A O 1
ATOM 2465 N N . TYR A 1 308 ? -20.570 3.299 23.637 1.00 97.06 308 TYR A N 1
ATOM 2466 C CA . TYR A 1 308 ? -19.739 3.972 24.633 1.00 97.06 308 TYR A CA 1
ATOM 2467 C C . TYR A 1 308 ? -18.358 4.331 24.063 1.00 97.06 308 TYR A C 1
ATOM 2469 O O . TYR A 1 308 ? -17.966 5.496 24.092 1.00 97.06 308 TYR A O 1
ATOM 2477 N N . PHE A 1 309 ? -17.646 3.358 23.485 1.00 97.75 309 PHE A N 1
ATOM 2478 C CA . PHE A 1 309 ? -16.297 3.591 22.963 1.00 97.75 309 PHE A CA 1
ATOM 2479 C C . PHE A 1 309 ? -16.290 4.441 21.690 1.00 97.75 309 PHE A C 1
ATOM 2481 O O . PHE A 1 309 ? -15.407 5.276 21.518 1.00 97.75 309 PHE A O 1
ATOM 2488 N N . LEU A 1 310 ? -17.285 4.301 20.813 1.00 97.31 310 LEU A N 1
ATOM 2489 C CA . LEU A 1 310 ? -17.399 5.173 19.643 1.00 97.31 310 LEU A CA 1
ATOM 2490 C C . LEU A 1 310 ? -17.696 6.627 20.046 1.00 97.31 310 LEU A C 1
ATOM 2492 O O . LEU A 1 310 ? -17.104 7.537 19.471 1.00 97.31 310 LEU A O 1
ATOM 2496 N N . ASN A 1 311 ? -18.517 6.863 21.075 1.00 97.38 311 ASN A N 1
ATOM 2497 C CA . ASN A 1 311 ? -18.720 8.205 21.629 1.00 97.38 311 ASN A CA 1
ATOM 2498 C C . ASN A 1 311 ? -17.451 8.763 22.282 1.00 97.38 311 ASN A C 1
ATOM 2500 O O . ASN A 1 311 ? -17.136 9.935 22.088 1.00 97.38 311 ASN A O 1
ATOM 2504 N N . GLU A 1 312 ? -16.701 7.940 23.018 1.00 97.81 312 GLU A N 1
ATOM 2505 C CA . GLU A 1 312 ? -15.401 8.333 23.574 1.00 97.81 312 GLU A CA 1
ATOM 2506 C C . GLU A 1 312 ? -14.439 8.763 22.451 1.00 97.81 312 GLU A C 1
ATOM 2508 O O . GLU A 1 312 ? -13.837 9.833 22.522 1.00 97.81 312 GLU A O 1
ATOM 2513 N N . ALA A 1 313 ? -14.345 7.981 21.371 1.00 97.19 313 ALA A N 1
ATOM 2514 C CA . ALA A 1 313 ? -13.512 8.304 20.214 1.00 97.19 313 ALA A CA 1
ATOM 2515 C C . ALA A 1 313 ? -13.973 9.591 19.500 1.00 97.19 313 ALA A C 1
ATOM 2517 O O . ALA A 1 313 ? -13.145 10.429 19.140 1.00 97.19 313 ALA A O 1
ATOM 2518 N N . TRP A 1 314 ? -15.287 9.784 19.348 1.00 97.31 314 TRP A N 1
ATOM 2519 C CA . TRP A 1 314 ? -15.876 10.999 18.780 1.00 97.31 314 TRP A CA 1
ATOM 2520 C C . TRP A 1 314 ? -15.536 12.242 19.612 1.00 97.31 314 TRP A C 1
ATOM 2522 O O . TRP A 1 314 ? -15.076 13.244 19.062 1.00 97.31 314 TRP A O 1
ATOM 2532 N N . GLN A 1 315 ? -15.663 12.160 20.938 1.00 96.94 315 GLN A N 1
ATOM 2533 C CA . GLN A 1 315 ? -15.292 13.239 21.858 1.00 96.94 315 GLN A CA 1
ATOM 2534 C C . GLN A 1 315 ? -13.791 13.547 21.814 1.00 96.94 315 GLN A C 1
ATOM 2536 O O . GLN A 1 315 ? -13.415 14.715 21.742 1.00 96.94 315 GLN A O 1
ATOM 2541 N N . LEU A 1 316 ? -12.934 12.519 21.791 1.00 95.81 316 LEU A N 1
ATOM 2542 C CA . LEU A 1 316 ? -11.482 12.682 21.634 1.00 95.81 316 LEU A CA 1
ATOM 2543 C C . LEU A 1 316 ? -11.104 13.346 20.300 1.00 95.81 316 LEU A C 1
ATOM 2545 O O . LEU A 1 316 ? -10.078 14.016 20.224 1.00 95.81 316 LEU A O 1
ATOM 2549 N N . SER A 1 317 ? -11.931 13.181 19.264 1.00 94.75 317 SER A N 1
ATOM 2550 C CA . SER A 1 317 ? -11.774 13.857 17.969 1.00 94.75 317 SER A CA 1
ATOM 2551 C C . SER A 1 317 ? -12.342 15.284 17.934 1.00 94.75 317 SER A C 1
ATOM 2553 O O . SER A 1 317 ? -12.356 15.902 16.871 1.00 94.75 317 SER A O 1
ATOM 2555 N N . GLU A 1 318 ? -12.844 15.799 19.063 1.00 94.94 318 GLU A N 1
ATOM 2556 C CA . GLU A 1 318 ? -13.575 17.073 19.165 1.00 94.94 318 GLU A CA 1
ATOM 2557 C C . GLU A 1 318 ? -14.821 17.139 18.264 1.00 94.94 318 GLU A C 1
ATOM 2559 O O . GLU A 1 318 ? -15.229 18.214 17.826 1.00 94.94 318 GLU A O 1
ATOM 2564 N N . GLY A 1 319 ? -15.414 15.986 17.953 1.00 91.00 319 GLY A N 1
ATOM 2565 C CA . GLY A 1 319 ? -16.565 15.892 17.064 1.00 91.00 319 GLY A CA 1
ATOM 2566 C C . GLY A 1 319 ? -16.270 16.224 15.599 1.00 91.00 319 GLY A C 1
ATOM 2567 O O . GLY A 1 319 ? -17.102 16.834 14.930 1.00 91.00 319 GLY A O 1
ATOM 2568 N N . LYS A 1 320 ? -15.075 15.878 15.100 1.00 91.94 320 LYS A N 1
ATOM 2569 C CA . LYS A 1 320 ? -14.651 16.174 13.716 1.00 91.94 320 LYS A CA 1
ATOM 2570 C C . LYS A 1 320 ? -14.511 14.935 12.826 1.00 91.94 320 LYS A C 1
ATOM 2572 O O . LYS A 1 320 ? -14.426 15.061 11.605 1.00 91.94 320 LYS A O 1
ATOM 2577 N N . ASP A 1 321 ? -14.467 13.738 13.405 1.00 92.00 321 ASP A N 1
ATOM 2578 C CA . ASP A 1 321 ? -14.269 12.486 12.667 1.00 92.00 321 ASP A CA 1
ATO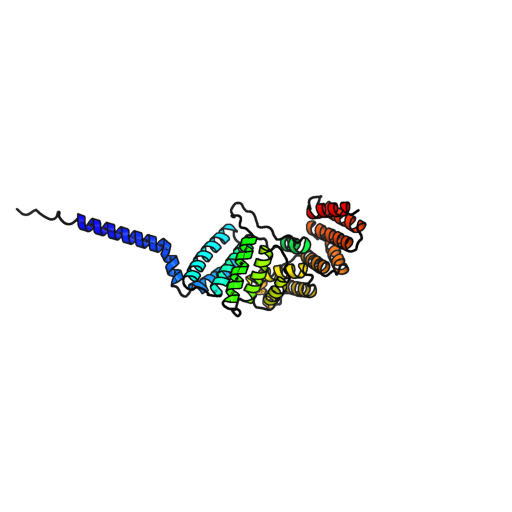M 2579 C C . ASP A 1 321 ? -15.552 11.911 12.028 1.00 92.00 321 ASP A C 1
ATOM 2581 O O . ASP A 1 321 ? -16.245 11.071 12.609 1.00 92.00 321 ASP A O 1
ATOM 2585 N N . THR A 1 322 ? -15.872 12.363 10.816 1.00 91.12 322 THR A N 1
ATOM 2586 C CA . THR A 1 322 ? -17.102 11.980 10.088 1.00 91.12 322 THR A CA 1
ATOM 2587 C C . THR A 1 322 ? -17.314 10.468 9.932 1.00 91.12 322 THR A C 1
ATOM 2589 O O . THR A 1 322 ? -18.451 10.016 9.785 1.00 91.12 322 THR A O 1
ATOM 2592 N N . PHE A 1 323 ? -16.249 9.656 9.983 1.00 92.38 323 PHE A N 1
ATOM 2593 C CA . PHE A 1 323 ? -16.379 8.198 9.960 1.00 92.38 323 PHE A CA 1
ATOM 2594 C C . PHE A 1 323 ? -17.062 7.688 11.234 1.00 92.38 323 PHE A C 1
ATOM 2596 O O . PHE A 1 323 ? -17.970 6.861 11.165 1.00 92.38 323 PHE A O 1
ATOM 2603 N N . ILE A 1 324 ? -16.640 8.197 12.394 1.00 94.75 324 ILE A N 1
ATOM 2604 C CA . ILE A 1 324 ? -17.180 7.807 13.701 1.00 94.75 324 ILE A CA 1
ATOM 2605 C C . ILE A 1 324 ? -18.612 8.322 13.856 1.00 94.75 324 ILE A C 1
ATOM 2607 O O . ILE A 1 324 ? -19.474 7.568 14.302 1.00 94.75 324 ILE A O 1
ATOM 2611 N N . GLU A 1 325 ? -18.880 9.560 13.427 1.00 94.56 325 GLU A N 1
ATOM 2612 C CA . GLU A 1 325 ? -20.227 10.146 13.413 1.00 94.56 325 GLU A CA 1
ATOM 2613 C C . GLU A 1 325 ? -21.216 9.252 12.660 1.00 94.56 325 GLU A C 1
ATOM 2615 O O . GLU A 1 325 ? -22.223 8.815 13.218 1.00 94.56 325 GLU A O 1
ATOM 2620 N N . ARG A 1 326 ? -20.877 8.897 11.413 1.00 92.81 326 ARG A N 1
ATOM 2621 C CA . ARG A 1 326 ? -21.699 8.007 10.591 1.00 92.81 326 ARG A CA 1
ATOM 2622 C C . ARG A 1 326 ? -21.924 6.665 11.278 1.00 92.81 326 ARG A C 1
ATOM 2624 O O . ARG A 1 326 ? -23.036 6.142 11.254 1.00 92.81 326 ARG A O 1
ATOM 2631 N N . ARG A 1 327 ? -20.878 6.110 11.891 1.00 91.69 327 ARG A N 1
ATOM 2632 C CA . ARG A 1 327 ? -20.953 4.813 12.558 1.00 91.69 327 ARG A CA 1
ATOM 2633 C C . ARG A 1 327 ? -21.886 4.830 13.764 1.00 91.69 327 ARG A C 1
ATOM 2635 O O . ARG A 1 327 ? -22.665 3.899 13.935 1.00 91.69 327 ARG A O 1
ATOM 2642 N N . LEU A 1 328 ? -21.833 5.887 14.570 1.00 93.81 328 LEU A N 1
ATOM 2643 C CA . LEU A 1 328 ? -22.756 6.099 15.684 1.00 93.81 328 LEU A CA 1
ATOM 2644 C C . LEU A 1 328 ? -24.202 6.201 15.185 1.00 93.81 328 LEU A C 1
ATOM 2646 O O . LEU A 1 328 ? -25.063 5.486 15.691 1.00 93.81 328 LEU A O 1
ATOM 2650 N N . SER A 1 329 ? -24.448 6.986 14.130 1.00 92.06 329 SER A N 1
ATOM 2651 C CA . SER A 1 329 ? -25.783 7.101 13.529 1.00 92.06 329 SER A CA 1
ATOM 2652 C C . SER A 1 329 ? -26.326 5.762 13.012 1.00 92.06 329 SER A C 1
ATOM 2654 O O . SER A 1 329 ? -27.511 5.474 13.166 1.00 92.06 329 SER A O 1
ATOM 2656 N N . GLU A 1 330 ? -25.478 4.917 12.415 1.00 90.69 330 GLU A N 1
ATOM 2657 C CA . GLU A 1 330 ? -25.867 3.573 11.959 1.00 90.69 330 GLU A CA 1
ATOM 2658 C C . GLU A 1 330 ? -26.280 2.655 13.121 1.00 90.69 330 GLU A C 1
ATOM 2660 O O . GLU A 1 330 ? -27.189 1.840 12.963 1.00 90.69 330 GLU A O 1
ATOM 2665 N N . LEU A 1 331 ? -25.631 2.775 14.284 1.00 87.62 331 LEU A N 1
ATOM 2666 C CA . LEU A 1 331 ? -25.944 1.971 15.470 1.00 87.62 331 LEU A CA 1
ATOM 2667 C C . LEU A 1 331 ? -27.240 2.401 16.147 1.00 87.62 331 LEU A C 1
ATOM 2669 O O . LEU A 1 331 ? -28.001 1.545 16.591 1.00 87.62 331 LEU A O 1
ATOM 2673 N N . GLU A 1 332 ? -27.501 3.703 16.206 1.00 83.44 332 GLU A N 1
ATOM 2674 C CA . GLU A 1 332 ? -28.727 4.258 16.786 1.00 83.44 332 GLU A CA 1
ATOM 2675 C C . GLU A 1 332 ? -29.976 3.856 15.992 1.00 83.44 332 GLU A C 1
ATOM 2677 O O . GLU A 1 332 ? -31.035 3.665 16.575 1.00 83.44 332 GLU A O 1
ATOM 2682 N N . GLN A 1 333 ? -29.854 3.655 14.676 1.00 83.69 333 GLN A N 1
ATOM 2683 C CA . GLN A 1 333 ? -30.954 3.185 13.822 1.00 83.69 333 GLN A CA 1
ATOM 2684 C C . GLN A 1 333 ? -31.256 1.683 13.960 1.00 83.69 333 GLN A C 1
ATOM 2686 O O . GLN A 1 333 ? -32.291 1.224 13.477 1.00 83.69 333 GLN A O 1
ATOM 2691 N N . GLN A 1 334 ? -30.345 0.902 14.550 1.00 75.19 334 GLN A N 1
ATOM 2692 C CA . GLN A 1 334 ? -30.489 -0.550 14.733 1.00 75.19 334 GLN A CA 1
ATOM 2693 C C . GLN A 1 334 ? -31.060 -0.933 16.109 1.00 75.19 334 GLN A C 1
ATOM 2695 O O . GLN A 1 334 ? -31.281 -2.123 16.354 1.00 75.19 334 GLN A O 1
ATOM 2700 N N . GLN A 1 335 ? -31.260 0.046 16.995 1.00 66.00 335 GLN A N 1
ATOM 2701 C CA . GLN A 1 335 ? -31.918 -0.100 18.297 1.00 66.00 335 GLN A CA 1
ATOM 2702 C C . GLN A 1 335 ? -33.407 0.207 18.180 1.00 66.00 335 GLN A C 1
ATOM 2704 O O . GLN A 1 335 ? -34.182 -0.493 18.873 1.00 66.00 335 GLN A O 1
#

Radius of gyration: 28.45 Å; chains: 1; bounding box: 68×68×102 Å

Secondary structure (DSSP, 8-state):
-------SSHHHHHHHHHHHHHHHHHHHHHHHHHHHHHHHHH-TTHHHHHHHHHHHHHTTTTTS-HHHHHHHHHHHHHHHHHHHHHSTT-HHHHHHHHHHHHHHHHHHS--SHHHHHIIIII-PPPPPP--TTSPP--HHHHHHHHHHHHHHHHHH-SSSTTHHHHHHHHHHHHHHHHSS--TTHHHHHHHHHHS---GGGHHHHHHHHHHHHHHHT-HHHHHHHHHHHHS--GGGGGGGGGSPP--HHHHHHHHHHHHHHTT-HHHHHHHHHHHHT-TTS-HHHHHHHHHHHHHHHHHTT-HHHHHHHHHHHHHHTTT--HHHHHHHHHHHTT-

Sequence (335 aa):
MYYENSKANKKGSLRWLILAALLLAGAGVAGYFYGPDLYYAYSGDTLPRMQHRAEEFAGRIGREAPHELLLDIEEMRRVLDILEKNDPAQADVQYLQGLLVFYEMAVRIPFTDHALMQLTGRRYLPVQLETEQMRRVSDVRLGQELSIRMRKALAIDPEFAQAPAAQLLIAYGDLFYTGRTDPQLVPRMDVALAGEVPAFLIRYRDWMGLALYALTGERERMQQLMNAIQNPPEDAEEQLENHLTLDENVSRLILCHGYFFSKNYLEALQLARQVKYNPAAATALRVEATRMEGEIFYIQRSPGAAIYFLNEAWQLSEGKDTFIERRLSELEQQQ

Foldseek 3Di:
DDDDDPPPDPVVVVVVVVVVVVVVVVVVVCCVVCVVLVCLLPDPCNLVVLVVVLLVLLVCQPVDDLLVSLVVLVVSLVSLVSNCVNPNLALSSLLSNLSSLVSNCSSFFDLDLVQLLCCLQVVDHTHTDDDPSDDDDQLLVSLQSNLVSLVSSCVSPVPPQCNLVSLLSNLSSCCSNPSDLDPVNQVSLVSNVVHDHPLLCQQVSLSSQLSNLLNQLVLVSNVVSLVCLVCPDPVCPVSVVNGHDDDPLSSLQSSLSSCVNVVVLVSSLVSLCVQLPPPPHDLLSVLSSLQSQLVSCVVVVNLVSNLVSLVVSCVSVVNPPVVSVVVNVVSVVVD

pLDDT: mean 85.7, std 13.3, range [40.25, 98.19]